Protein 1VPD (pdb70)

InterPro domains:
  IPR002204 3-hydroxyisobutyrate dehydrogenase-related, conserved site [PS00895] (7-20)
  IPR006115 6-phosphogluconate dehydrogenase, NADP-binding [PF03446] (4-163)
  IPR006398 2-hydroxy-3-oxopropionate reductase [MF_02032] (3-296)
  IPR006398 2-hydroxy-3-oxopropionate reductase [TIGR01505] (4-294)
  IPR008927 6-phosphogluconate dehydrogenase-like, C-terminal domain superfamily [SSF48179] (164-293)
  IPR013328 6-phosphogluconate dehydrogenase, domain 2 [G3DSA:1.10.1040.10] (166-296)
  IPR015815 3-hydroxyisobutyrate dehydrogenase-related [PIRSF000103] (1-292)
  IPR029154 3-hydroxyisobutyrate dehydrogenase-like, NAD-binding domain [PF14833] (166-284)
  IPR036291 NAD(P)-binding domain superfamily [SSF51735] (2-164)

Nearest PDB structures (foldseek):
  3ws7-assembly1_A  TM=9.522E-01  e=2.184E-25  Pyrobaculum calidifontis JCM 11548
  4dll-assembly1_A  TM=9.422E-01  e=3.306E-24  Polaromonas sp. JS666
  4dll-assembly1_B  TM=9.263E-01  e=1.361E-24  Polaromonas sp. JS666
  5y8k-assembly1_B  TM=8.707E-01  e=2.056E-21  Mycobacterium tuberculosis H37Rv
  6toe-assembly2_F  TM=5.685E-01  e=1.043E-11  Myxococcus stipitatus

Sequence (279 aa):
KVGFIGLGIGKPSKNLLKAGYSLVVSDRNPEAIADVIAAGAETASTAKAIAEQCDVIITLPNSPHVKEVALGENGIIEGAKPGTVLIDSSIAPLASREISDALKAKGVELDAPVSGGEPKAIDGTLSVVGGDKAIFDKYYDLKAAGSVVHTGDIGAGNVTKLANQVIVALNIAASEALTLATKAGVNPDLVYQAIRGGLAGSTVLDAKAPVDRNFKPGFRIDLHIKDLANALDTSHGVGAQLPLTAAVEQALRADGHGNDDHSALACYYEKLAKVEVTR

B-factor: mean 21.64, std 11.16, range [7.65, 62.88]

CATH classification: 3.40.50.720 (+1 more: 1.10.1040.10)

Organism: Salmonella typhimurium (strain LT2 / SGSC1412 / ATCC 700720) (NCBI:txid99287)

Radius of gyration: 19.99 Å; Cα contacts (8 Å, |Δi|>4): 520; chains: 1; bounding box: 36×40×61 Å

Structure (mmCIF, N/CA/C/O backbone):
data_1VPD
#
_entry.id   1VPD
#
_cell.length_a   55.275
_cell.length_b   105.428
_cell.length_c   155.045
_cell.angle_alpha   90.00
_cell.angle_beta   90.00
_cell.angle_gamma   90.00
#
_symmetry.space_group_name_H-M   'I 2 2 2'
#
loop_
_entity.id
_entity.type
_entity.pdbx_description
1 polymer 'TARTRONATE SEMIALDEHYDE REDUCTASE'
2 non-polymer 'CHLORIDE ION'
3 non-polymer 'L(+)-TARTARIC ACID'
4 water water
#
loop_
_atom_site.group_PDB
_atom_site.id
_atom_site.type_symbol
_atom_site.label_atom_id
_atom_site.label_alt_id
_atom_site.label_comp_id
_atom_site.label_asym_id
_atom_site.label_entity_id
_atom_site.label_seq_id
_atom_site.pdbx_PDB_ins_code
_atom_site.Cartn_x
_atom_site.Cartn_y
_atom_site.Cartn_z
_atom_site.occupancy
_atom_site.B_iso_or_equiv
_atom_site.auth_seq_id
_atom_site.auth_comp_id
_atom_site.auth_asym_id
_atom_site.auth_atom_id
_atom_site.pdbx_PDB_model_num
ATOM 17 N N . LYS A 1 7 ? 3.273 17.128 42.035 1.00 40.84 4 LYS A N 1
ATOM 18 C CA . LYS A 1 7 ? 4.561 17.741 42.390 1.00 36.38 4 LYS A CA 1
ATOM 19 C C . LYS A 1 7 ? 4.111 19.036 43.091 1.00 31.45 4 LYS A C 1
ATOM 20 O O . LYS A 1 7 ? 3.199 19.719 42.631 1.00 29.38 4 LYS A O 1
ATOM 26 N N . VAL A 1 8 ? 4.729 19.320 44.231 1.00 26.49 5 VAL A N 1
ATOM 27 C CA . VAL A 1 8 ? 4.380 20.468 45.067 1.00 22.84 5 VAL A CA 1
ATOM 28 C C . VAL A 1 8 ? 5.521 21.481 44.991 1.00 20.83 5 VAL A C 1
ATOM 29 O O . VAL A 1 8 ? 6.670 21.142 45.254 1.00 20.08 5 VAL A O 1
ATOM 33 N N . GLY A 1 9 ? 5.203 22.725 44.632 1.00 18.93 6 GLY A N 1
ATOM 34 C CA . GLY A 1 9 ? 6.182 23.788 44.584 1.00 17.65 6 GLY A CA 1
ATOM 35 C C . GLY A 1 9 ? 6.367 24.305 45.996 1.00 17.02 6 GLY A C 1
ATOM 36 O O . GLY A 1 9 ? 5.408 24.306 46.755 1.00 16.30 6 GLY A O 1
ATOM 37 N N . PHE A 1 10 ? 7.580 24.725 46.341 1.00 16.53 7 PHE A N 1
ATOM 38 C CA . PHE A 1 10 ? 7.818 25.329 47.660 1.00 16.48 7 PHE A CA 1
ATOM 39 C C . PHE A 1 10 ? 8.851 26.423 47.507 1.00 16.39 7 PHE A C 1
ATOM 40 O O . PHE A 1 10 ? 10.015 26.144 47.196 1.00 16.66 7 PHE A O 1
ATOM 48 N N . ILE A 1 11 ? 8.441 27.681 47.704 1.00 15.90 8 ILE A N 1
ATOM 49 C CA . ILE A 1 11 ? 9.313 28.816 47.484 1.00 15.83 8 ILE A CA 1
ATOM 50 C C . ILE A 1 11 ? 9.427 29.568 48.808 1.00 15.64 8 ILE A C 1
ATOM 51 O O . ILE A 1 11 ? 8.428 30.089 49.306 1.00 15.90 8 ILE A O 1
ATOM 56 N N . GLY A 1 12 ? 10.646 29.626 49.337 1.00 15.24 9 GLY A N 1
ATOM 57 C CA . GLY A 1 12 ? 10.948 30.261 50.608 1.00 15.43 9 GLY A CA 1
ATOM 58 C C . GLY A 1 12 ? 11.377 29.211 51.603 1.00 15.48 9 GLY A C 1
ATOM 59 O O . GLY A 1 12 ? 10.547 28.541 52.199 1.00 15.28 9 GLY A O 1
ATOM 60 N N . LEU A 1 13 ? 12.691 29.056 51.754 1.00 16.03 10 LEU A N 1
ATOM 61 C CA . LEU A 1 13 ? 13.305 28.000 52.545 1.00 16.67 10 LEU A CA 1
ATOM 62 C C . LEU A 1 13 ? 14.082 28.618 53.708 1.00 17.01 10 LEU A C 1
ATOM 63 O O . LEU A 1 13 ? 15.249 28.282 53.981 1.00 17.33 10 LEU A O 1
ATOM 68 N N . GLY A 1 14 ? 13.425 29.543 54.402 1.00 16.48 11 GLY A N 1
ATOM 69 C CA . GLY A 1 14 ? 14.042 30.220 55.534 1.00 16.64 11 GLY A CA 1
ATOM 70 C C . GLY A 1 14 ? 13.876 29.443 56.839 1.00 16.28 11 GLY A C 1
ATOM 71 O O . GLY A 1 14 ? 13.691 28.221 56.855 1.00 16.06 11 GLY A O 1
ATOM 72 N N . ILE A 1 15 ? 13.902 30.165 57.959 1.00 16.31 12 ILE A N 1
ATOM 73 C CA . ILE A 1 15 ? 13.858 29.534 59.279 1.00 15.94 12 ILE A CA 1
ATOM 74 C C . ILE A 1 15 ? 12.632 28.654 59.457 1.00 15.62 12 ILE A C 1
ATOM 75 O O . ILE A 1 15 ? 12.722 27.576 60.040 1.00 15.25 12 ILE A O 1
ATOM 92 N N . GLY A 1 17 ? 10.373 27.990 56.591 1.00 15.49 14 GLY A N 1
ATOM 93 C CA . GLY A 1 17 ? 10.138 27.280 55.337 1.00 15.74 14 GLY A CA 1
ATOM 94 C C . GLY A 1 17 ? 10.979 26.021 55.159 1.00 16.12 14 GLY A C 1
ATOM 95 O O . GLY A 1 17 ? 10.496 24.999 54.682 1.00 15.81 14 GLY A O 1
ATOM 96 N N . LYS A 1 18 ? 12.246 26.113 55.510 1.00 16.52 15 LYS A N 1
ATOM 97 C CA . LYS A 1 18 ? 13.140 24.961 55.323 1.00 17.00 15 LYS A CA 1
ATOM 98 C C . LYS A 1 18 ? 12.655 23.713 56.072 1.00 16.86 15 LYS A C 1
ATOM 99 O O . LYS A 1 18 ? 12.432 22.676 55.441 1.00 16.98 15 LYS A O 1
ATOM 105 N N . PRO A 1 19 ? 12.466 23.768 57.399 1.00 16.44 16 PRO A N 1
ATOM 106 C CA . PRO A 1 19 ? 11.950 22.583 58.102 1.00 16.41 16 PRO A CA 1
ATOM 107 C C . PRO A 1 19 ? 10.566 22.129 57.662 1.00 16.12 16 PRO A C 1
ATOM 108 O O . PRO A 1 19 ? 10.287 20.920 57.698 1.00 17.35 16 PRO A O 1
ATOM 120 N N . SER A 1 21 ? 9.361 22.320 54.551 1.00 17.21 18 SER A N 1
ATOM 121 C CA . SER A 1 21 ? 9.588 21.591 53.300 1.00 17.74 18 SER A CA 1
ATOM 122 C C . SER A 1 21 ? 10.136 20.191 53.585 1.00 18.66 18 SER A C 1
ATOM 123 O O . SER A 1 21 ? 9.735 19.223 52.918 1.00 18.58 18 SER A O 1
ATOM 126 N N . LYS A 1 22 ? 11.021 20.074 54.576 1.00 19.37 19 LYS A N 1
ATOM 127 C CA . LYS A 1 22 ? 11.592 18.777 54.933 1.00 20.15 19 LYS A CA 1
ATOM 128 C C . LYS A 1 22 ? 10.534 17.840 55.514 1.00 20.10 19 LYS A C 1
ATOM 129 O O . LYS A 1 22 ? 10.544 16.641 55.237 1.00 20.42 19 LYS A O 1
ATOM 135 N N . ASN A 1 23 ? 9.563 18.373 56.259 1.00 19.36 20 ASN A N 1
ATOM 136 C CA . ASN A 1 23 ? 8.461 17.552 56.707 1.00 19.76 20 ASN A CA 1
ATOM 137 C C . ASN A 1 23 ? 7.577 17.040 55.573 1.00 19.89 20 ASN A C 1
ATOM 138 O O . ASN A 1 23 ? 7.053 15.923 55.658 1.00 20.37 20 ASN A O 1
ATOM 143 N N . LEU A 1 24 ? 7.414 17.828 54.513 1.00 19.68 21 LEU A N 1
ATOM 144 C CA . LEU A 1 24 ? 6.651 17.380 53.351 1.00 19.89 21 LEU A CA 1
ATOM 145 C C . LEU A 1 24 ? 7.399 16.242 52.662 1.00 20.95 21 LEU A C 1
ATOM 146 O O . LEU A 1 24 ? 6.778 15.264 52.246 1.00 21.87 21 LEU A O 1
ATOM 151 N N . LEU A 1 25 ? 8.713 16.361 52.563 1.00 21.63 22 LEU A N 1
ATOM 152 C CA . LEU A 1 25 ? 9.523 15.307 51.927 1.00 22.82 22 LEU A CA 1
ATOM 153 C C . LEU A 1 25 ? 9.421 14.003 52.708 1.00 24.39 22 LEU A C 1
ATOM 154 O O . LEU A 1 25 ? 9.285 12.939 52.114 1.00 24.50 22 LEU A O 1
ATOM 159 N N . LYS A 1 26 ? 9.485 14.095 54.036 1.00 25.96 23 LYS A N 1
ATOM 160 C CA . LYS A 1 26 ? 9.330 12.943 54.916 1.00 27.46 23 LYS A CA 1
ATOM 161 C C . LYS A 1 26 ? 7.959 12.309 54.830 1.00 27.20 23 LYS A C 1
ATOM 162 O O . LYS A 1 26 ? 7.825 11.105 55.019 1.00 27.76 23 LYS A O 1
ATOM 168 N N . ALA A 1 27 ? 6.938 13.111 54.556 1.00 26.25 24 ALA A N 1
ATOM 169 C CA . ALA A 1 27 ? 5.585 12.604 54.381 1.00 26.61 24 ALA A CA 1
ATOM 170 C C . ALA A 1 27 ? 5.353 11.992 52.990 1.00 26.68 24 ALA A C 1
ATOM 171 O O . ALA A 1 27 ? 4.246 11.550 52.699 1.00 27.70 24 ALA A O 1
ATOM 173 N N . GLY A 1 28 ? 6.357 12.041 52.122 1.00 26.37 25 GLY A N 1
ATOM 174 C CA . GLY A 1 28 ? 6.296 11.393 50.811 1.00 26.43 25 GLY A CA 1
ATOM 175 C C . GLY A 1 28 ? 5.926 12.276 49.629 1.00 26.19 25 GLY A C 1
ATOM 176 O O . GLY A 1 28 ? 5.705 11.769 48.523 1.00 25.77 25 GLY A O 1
ATOM 177 N N . TYR A 1 29 ? 5.838 13.591 49.836 1.00 25.35 26 TYR A N 1
ATOM 178 C CA . TYR A 1 29 ? 5.548 14.509 48.735 1.00 24.59 26 TYR A CA 1
ATOM 179 C C . TYR A 1 29 ? 6.789 14.763 47.899 1.00 24.47 26 TYR A C 1
ATOM 180 O O . TYR A 1 29 ? 7.905 14.790 48.416 1.00 24.63 26 TYR A O 1
ATOM 189 N N . SER A 1 30 ? 6.594 14.938 46.595 1.00 24.68 27 SER A N 1
ATOM 190 C CA . SER A 1 30 ? 7.675 15.333 45.702 1.00 24.90 27 SER A CA 1
ATOM 191 C C . SER A 1 30 ? 7.656 16.848 45.559 1.00 23.87 27 SER A C 1
ATOM 192 O O . SER A 1 30 ? 6.626 17.417 45.199 1.00 24.46 27 SER A O 1
ATOM 195 N N . LEU A 1 31 ? 8.778 17.490 45.850 1.00 23.17 28 LEU A N 1
ATOM 196 C CA . LEU A 1 31 ? 8.861 18.947 45.856 1.00 22.45 28 LEU A CA 1
ATOM 197 C C . LEU A 1 31 ? 9.755 19.478 44.765 1.00 21.74 28 LEU A C 1
ATOM 198 O O . LEU A 1 31 ? 10.745 18.846 44.389 1.00 21.92 28 LEU A O 1
ATOM 203 N N . VAL A 1 32 ? 9.392 20.645 44.255 1.00 20.39 29 VAL A N 1
ATOM 204 C CA . VAL A 1 32 ? 10.276 21.472 43.464 1.00 19.43 29 VAL A CA 1
ATOM 205 C C . VAL A 1 32 ? 10.399 22.809 44.210 1.00 18.94 29 VAL A C 1
ATOM 206 O O . VAL A 1 32 ? 9.414 23.539 44.348 1.00 17.55 29 VAL A O 1
ATOM 210 N N . VAL A 1 33 ? 11.610 23.118 44.655 1.00 18.62 30 VAL A N 1
ATOM 211 C CA . VAL A 1 33 ? 11.850 24.205 45.601 1.00 18.86 30 VAL A CA 1
ATOM 212 C C . VAL A 1 33 ? 12.711 25.325 45.059 1.00 19.46 30 VAL A C 1
ATOM 213 O O . VAL A 1 33 ? 13.495 25.156 44.116 1.00 20.09 30 VAL A O 1
ATOM 217 N N . SER A 1 34 ? 12.532 26.512 45.642 1.00 19.79 31 SER A N 1
ATOM 218 C CA . SER A 1 34 ? 13.404 27.637 45.379 1.00 19.78 31 SER A CA 1
ATOM 219 C C . SER A 1 34 ? 13.505 28.533 46.612 1.00 20.09 31 SER A C 1
ATOM 220 O O . SER A 1 34 ? 12.642 28.503 47.487 1.00 19.59 31 SER A O 1
ATOM 223 N N . ASP A 1 35 ? 14.604 29.269 46.663 1.00 20.59 32 ASP A N 1
ATOM 224 C CA . ASP A 1 35 ? 14.874 30.276 47.667 1.00 21.52 32 ASP A CA 1
ATOM 225 C C . ASP A 1 35 ? 15.929 31.221 47.098 1.00 22.98 32 ASP A C 1
ATOM 226 O O . ASP A 1 35 ? 16.661 30.849 46.181 1.00 23.23 32 ASP A O 1
ATOM 231 N N . ARG A 1 36 ? 16.019 32.427 47.647 1.00 24.25 33 ARG A N 1
ATOM 232 C CA . ARG A 1 36 ? 17.056 33.375 47.247 1.00 26.17 33 ARG A CA 1
ATOM 233 C C . ARG A 1 36 ? 18.467 32.906 47.624 1.00 25.61 33 ARG A C 1
ATOM 234 O O . ARG A 1 36 ? 19.433 33.368 47.033 1.00 26.14 33 ARG A O 1
ATOM 249 N N . ASN A 1 37 ? 18.573 32.010 48.595 1.00 24.55 34 ASN A N 1
ATOM 250 C CA . ASN A 1 37 ? 19.863 31.477 49.052 1.00 24.48 34 ASN A CA 1
ATOM 251 C C . ASN A 1 37 ? 20.118 30.094 48.421 1.00 23.56 34 ASN A C 1
ATOM 252 O O . ASN A 1 37 ? 19.457 29.118 48.783 1.00 21.96 34 ASN A O 1
ATOM 257 N N . PRO A 1 38 ? 21.066 29.982 47.486 1.00 23.84 35 PRO A N 1
ATOM 258 C CA . PRO A 1 38 ? 21.357 28.671 46.878 1.00 23.97 35 PRO A CA 1
ATOM 259 C C . PRO A 1 38 ? 21.732 27.592 47.890 1.00 23.29 35 PRO A C 1
ATOM 260 O O . PRO A 1 38 ? 21.435 26.436 47.665 1.00 23.08 35 PRO A O 1
ATOM 264 N N . GLU A 1 39 ? 22.346 27.963 49.008 1.00 23.79 36 GLU A N 1
ATOM 265 C CA . GLU A 1 39 ? 22.684 26.988 50.042 1.00 24.05 36 GLU A CA 1
ATOM 266 C C . GLU A 1 39 ? 21.455 26.403 50.709 1.00 22.45 36 GLU A C 1
ATOM 267 O O . GLU A 1 39 ? 21.457 25.230 51.070 1.00 21.63 36 GLU A O 1
ATOM 273 N N . ALA A 1 40 ? 20.415 27.218 50.893 1.00 21.76 37 ALA A N 1
ATOM 274 C CA . ALA A 1 40 ? 19.130 26.705 51.394 1.00 20.81 37 ALA A CA 1
ATOM 275 C C . ALA A 1 40 ? 18.511 25.710 50.395 1.00 20.03 37 ALA A C 1
ATOM 276 O O . ALA A 1 40 ? 18.071 24.631 50.779 1.00 18.90 37 ALA A O 1
ATOM 278 N N . ILE A 1 41 ? 18.506 26.055 49.103 1.00 19.94 38 ILE A N 1
ATOM 279 C CA . ILE A 1 41 ? 18.083 25.081 48.088 1.00 20.21 38 ILE A CA 1
ATOM 280 C C . ILE A 1 41 ? 18.910 23.791 48.176 1.00 19.91 38 ILE A C 1
ATOM 281 O O . ILE A 1 41 ? 18.358 22.703 48.197 1.00 19.27 38 ILE A O 1
ATOM 286 N N . ALA A 1 42 ? 20.232 23.916 48.266 1.00 20.69 39 ALA A N 1
ATOM 287 C CA . ALA A 1 42 ? 21.097 22.725 48.283 1.00 21.31 39 ALA A CA 1
ATOM 288 C C . ALA A 1 42 ? 20.773 21.789 49.436 1.00 21.93 39 ALA A C 1
ATOM 289 O O . ALA A 1 42 ? 20.743 20.577 49.280 1.00 21.94 39 ALA A O 1
ATOM 291 N N . ASP A 1 43 ? 20.486 22.365 50.601 1.00 22.91 40 ASP A N 1
ATOM 292 C CA . ASP A 1 43 ? 20.128 21.590 51.781 1.00 23.37 40 ASP A CA 1
ATOM 293 C C . ASP A 1 43 ? 18.845 20.793 51.550 1.00 22.25 40 ASP A C 1
ATOM 294 O O . ASP A 1 43 ? 18.740 19.628 51.906 1.00 22.49 40 ASP A O 1
ATOM 303 N N . VAL A 1 44 ? 17.839 21.430 50.958 1.00 21.14 41 VAL A N 1
ATOM 304 C CA . VAL A 1 44 ? 16.567 20.788 50.761 1.00 20.64 41 VAL A CA 1
ATOM 305 C C . VAL A 1 44 ? 16.627 19.772 49.599 1.00 21.29 41 VAL A C 1
ATOM 306 O O . VAL A 1 44 ? 15.986 18.741 49.666 1.00 20.84 41 VAL A O 1
ATOM 310 N N . ILE A 1 45 ? 17.423 20.045 48.574 1.00 22.94 42 ILE A N 1
ATOM 311 C CA . ILE A 1 45 ? 17.623 19.020 47.530 1.00 24.34 42 ILE A CA 1
ATOM 312 C C . ILE A 1 45 ? 18.339 17.810 48.113 1.00 24.60 42 ILE A C 1
ATOM 313 O O . ILE A 1 45 ? 18.038 16.695 47.751 1.00 25.21 42 ILE A O 1
ATOM 322 N N . ALA A 1 46 ? 19.250 18.028 49.050 1.00 25.72 43 ALA A N 1
ATOM 323 C CA . ALA A 1 46 ? 19.939 16.906 49.699 1.00 26.39 43 ALA A CA 1
ATOM 324 C C . ALA A 1 46 ? 18.951 16.022 50.471 1.00 26.84 43 ALA A C 1
ATOM 325 O O . ALA A 1 46 ? 19.179 14.824 50.613 1.00 28.09 43 ALA A O 1
ATOM 327 N N . ALA A 1 47 ? 17.826 16.588 50.929 1.00 26.41 44 ALA A N 1
ATOM 328 C CA . ALA A 1 47 ? 16.760 15.808 51.572 1.00 26.25 44 ALA A CA 1
ATOM 329 C C . ALA A 1 47 ? 15.775 15.177 50.601 1.00 26.11 44 ALA A C 1
ATOM 330 O O . ALA A 1 47 ? 14.847 14.493 51.023 1.00 27.08 44 ALA A O 1
ATOM 332 N N . GLY A 1 48 ? 15.931 15.431 49.308 1.00 26.08 45 GLY A N 1
ATOM 333 C CA . GLY A 1 48 ? 15.115 14.768 48.303 1.00 25.87 45 GLY A CA 1
ATOM 334 C C . GLY A 1 48 ? 14.373 15.660 47.306 1.00 25.13 45 GLY A C 1
ATOM 335 O O . GLY A 1 48 ? 13.758 15.142 46.365 1.00 24.64 45 GLY A O 1
ATOM 336 N N . ALA A 1 49 ? 14.421 16.979 47.480 1.00 24.01 46 ALA A N 1
ATOM 337 C CA . ALA A 1 49 ? 13.696 17.870 46.573 1.00 23.56 46 ALA A CA 1
ATOM 338 C C . ALA A 1 49 ? 14.384 18.016 45.226 1.00 23.38 46 ALA A C 1
ATOM 339 O O . ALA A 1 49 ? 15.595 17.825 45.104 1.00 23.05 46 ALA A O 1
ATOM 341 N N . GLU A 1 50 ? 13.597 18.384 44.225 1.00 23.46 47 GLU A N 1
ATOM 342 C CA . GLU A 1 50 ? 14.125 19.007 43.023 1.00 24.46 47 GLU A CA 1
ATOM 343 C C . GLU A 1 50 ? 14.054 20.524 43.125 1.00 23.72 47 GLU A C 1
ATOM 344 O O . GLU A 1 50 ? 13.543 21.064 44.114 1.00 23.17 47 GLU A O 1
ATOM 350 N N . THR A 1 51 ? 14.601 21.206 42.123 1.00 22.79 48 THR A N 1
ATOM 351 C CA . THR A 1 51 ? 14.588 22.668 42.062 1.00 21.93 48 THR A CA 1
ATOM 352 C C . THR A 1 51 ? 14.392 23.165 40.626 1.00 22.50 48 THR A C 1
ATOM 353 O O . THR A 1 51 ? 14.462 22.380 39.677 1.00 22.70 48 THR A O 1
ATOM 357 N N . ALA A 1 52 ? 14.066 24.442 40.479 1.00 22.22 49 ALA A N 1
ATOM 358 C CA . ALA A 1 52 ? 14.011 25.104 39.176 1.00 22.59 49 ALA A CA 1
ATOM 359 C C . ALA A 1 52 ? 14.469 26.535 39.340 1.00 23.14 49 ALA A C 1
ATOM 360 O O . ALA A 1 52 ? 14.490 27.040 40.463 1.00 23.69 49 ALA A O 1
ATOM 362 N N . SER A 1 53 ? 14.798 27.198 38.232 1.00 23.39 50 SER A N 1
ATOM 363 C CA . SER A 1 53 ? 15.516 28.473 38.268 1.00 24.53 50 SER A CA 1
ATOM 364 C C . SER A 1 53 ? 14.610 29.684 38.499 1.00 23.65 50 SER A C 1
ATOM 365 O O . SER A 1 53 ? 15.107 30.781 38.779 1.00 24.72 50 SER A O 1
ATOM 368 N N . THR A 1 54 ? 13.297 29.512 38.336 1.00 21.89 51 THR A N 1
ATOM 369 C CA . THR A 1 54 ? 12.353 30.621 38.540 1.00 20.39 51 THR A CA 1
ATOM 370 C C . THR A 1 54 ? 11.067 30.111 39.127 1.00 19.47 51 THR A C 1
ATOM 371 O O . THR A 1 54 ? 10.756 28.925 39.046 1.00 18.58 51 THR A O 1
ATOM 375 N N . ALA A 1 55 ? 10.319 31.029 39.724 1.00 18.22 52 ALA A N 1
ATOM 376 C CA . ALA A 1 55 ? 8.974 30.725 40.202 1.00 18.12 52 ALA A CA 1
ATOM 377 C C . ALA A 1 55 ? 8.064 30.307 39.044 1.00 18.16 52 ALA A C 1
ATOM 378 O O . ALA A 1 55 ? 7.215 29.441 39.205 1.00 17.66 52 ALA A O 1
ATOM 380 N N . LYS A 1 56 ? 8.247 30.930 37.886 1.00 18.26 53 LYS A N 1
ATOM 381 C CA . LYS A 1 56 ? 7.493 30.586 36.691 1.00 18.46 53 LYS A CA 1
ATOM 382 C C . LYS A 1 56 ? 7.693 29.110 36.334 1.00 18.23 53 LYS A C 1
ATOM 383 O O . LYS A 1 56 ? 6.730 28.398 36.065 1.00 18.46 53 LYS A O 1
ATOM 389 N N . ALA A 1 57 ? 8.942 28.652 36.358 1.00 18.22 54 ALA A N 1
ATOM 390 C CA . ALA A 1 57 ? 9.242 27.252 36.044 1.00 18.66 54 ALA A CA 1
ATOM 391 C C . ALA A 1 57 ? 8.700 26.300 37.090 1.00 18.64 54 ALA A C 1
ATOM 392 O O . ALA A 1 57 ? 8.273 25.200 36.772 1.00 19.52 54 ALA A O 1
ATOM 394 N N . ILE A 1 58 ? 8.694 26.713 38.357 1.00 18.49 55 ILE A N 1
ATOM 395 C CA . ILE A 1 58 ? 8.054 25.892 39.376 1.00 18.04 55 ILE A CA 1
ATOM 396 C C . ILE A 1 58 ? 6.560 25.753 39.076 1.00 18.02 55 ILE A C 1
ATOM 397 O O . ILE A 1 58 ? 6.019 24.661 39.136 1.00 18.33 55 ILE A O 1
ATOM 402 N N . ALA A 1 59 ? 5.917 26.855 38.710 1.00 18.12 56 ALA A N 1
ATOM 403 C CA . ALA A 1 59 ? 4.493 26.850 38.431 1.00 18.73 56 ALA A CA 1
ATOM 404 C C . ALA A 1 59 ? 4.161 26.028 37.179 1.00 19.45 56 ALA A C 1
ATOM 405 O O . ALA A 1 59 ? 3.102 25.424 37.104 1.00 19.93 56 ALA A O 1
ATOM 407 N N . GLU A 1 60 ? 5.069 25.996 36.217 1.00 20.37 57 GLU A N 1
ATOM 408 C CA . GLU A 1 60 ? 4.885 25.169 35.011 1.00 21.87 57 GLU A CA 1
ATOM 409 C C . GLU A 1 60 ? 4.850 23.672 35.328 1.00 22.52 57 GLU A C 1
ATOM 410 O O . GLU A 1 60 ? 4.215 22.884 34.614 1.00 23.61 57 GLU A O 1
ATOM 416 N N . GLN A 1 61 ? 5.527 23.277 36.400 1.00 22.73 58 GLN A N 1
ATOM 417 C CA . GLN A 1 61 ? 5.685 21.884 36.786 1.00 23.50 58 GLN A CA 1
ATOM 418 C C . GLN A 1 61 ? 4.788 21.399 37.924 1.00 23.18 58 GLN A C 1
ATOM 419 O O . GLN A 1 61 ? 4.669 20.193 38.131 1.00 23.08 58 GLN A O 1
ATOM 425 N N . CYS A 1 62 ? 4.187 22.316 38.683 1.00 22.34 59 CYS A N 1
ATOM 426 C CA . CYS A 1 62 ? 3.486 21.954 39.921 1.00 22.14 59 CYS A CA 1
ATOM 427 C C . CYS A 1 62 ? 2.054 22.452 39.894 1.00 22.19 59 CYS A C 1
ATOM 428 O O . CYS A 1 62 ? 1.822 23.595 39.528 1.00 23.67 59 CYS A O 1
ATOM 431 N N . ASP A 1 63 ? 1.106 21.616 40.296 1.00 22.31 60 ASP A N 1
ATOM 432 C CA . ASP A 1 63 ? -0.312 22.006 40.316 1.00 22.93 60 ASP A CA 1
ATOM 433 C C . ASP A 1 63 ? -0.655 22.793 41.572 1.00 21.22 60 ASP A C 1
ATOM 434 O O . ASP A 1 63 ? -1.727 23.385 41.654 1.00 20.08 60 ASP A O 1
ATOM 443 N N . VAL A 1 64 ? 0.225 22.706 42.562 1.00 19.98 61 VAL A N 1
ATOM 444 C CA . VAL A 1 64 ? 0.078 23.458 43.818 1.00 19.08 61 VAL A CA 1
ATOM 445 C C . VAL A 1 64 ? 1.453 23.957 44.240 1.00 18.54 61 VAL A C 1
ATOM 446 O O . VAL A 1 64 ? 2.461 23.247 44.104 1.00 18.23 61 VAL A O 1
ATOM 450 N N . ILE A 1 65 ? 1.502 25.188 44.739 1.00 17.52 62 ILE A N 1
ATOM 451 C CA . ILE A 1 65 ? 2.752 25.826 45.122 1.00 17.43 62 ILE A CA 1
ATOM 452 C C . ILE A 1 65 ? 2.525 26.446 46.488 1.00 16.64 62 ILE A C 1
ATOM 453 O O . ILE A 1 65 ? 1.537 27.149 46.680 1.00 16.42 62 ILE A O 1
ATOM 458 N N . ILE A 1 66 ? 3.416 26.155 47.419 1.00 15.60 63 ILE A N 1
ATOM 459 C CA . ILE A 1 66 ? 3.468 26.854 48.715 1.00 15.44 63 ILE A CA 1
ATOM 460 C C . ILE A 1 66 ? 4.512 27.970 48.673 1.00 15.47 63 ILE A C 1
ATOM 461 O O . ILE A 1 66 ? 5.624 27.764 48.197 1.00 15.27 63 ILE A O 1
ATOM 466 N N . THR A 1 67 ? 4.166 29.154 49.196 1.00 14.79 64 THR A N 1
ATOM 467 C CA . THR A 1 67 ? 5.159 30.213 49.424 1.00 14.58 64 THR A CA 1
ATOM 468 C C . THR A 1 67 ? 5.280 30.437 50.922 1.00 14.67 64 THR A C 1
ATOM 469 O O . THR A 1 67 ? 4.289 30.364 51.632 1.00 15.47 64 THR A O 1
ATOM 481 N N . LEU A 1 69 ? 7.289 33.370 52.716 1.00 15.48 66 LEU A N 1
ATOM 482 C CA . LEU A 1 69 ? 8.090 34.559 52.480 1.00 15.46 66 LEU A CA 1
ATOM 483 C C . LEU A 1 69 ? 7.810 35.622 53.565 1.00 16.00 66 LEU A C 1
ATOM 484 O O . LEU A 1 69 ? 6.832 35.499 54.303 1.00 15.52 66 LEU A O 1
ATOM 489 N N . PRO A 1 70 ? 8.687 36.618 53.685 1.00 16.62 67 PRO A N 1
ATOM 490 C CA . PRO A 1 70 ? 8.613 37.540 54.826 1.00 17.17 67 PRO A CA 1
ATOM 491 C C . PRO A 1 70 ? 7.448 38.524 54.867 1.00 16.96 67 PRO A C 1
ATOM 492 O O . PRO A 1 70 ? 7.046 38.892 55.978 1.00 17.49 67 PRO A O 1
ATOM 496 N N . ASN A 1 71 ? 6.961 38.996 53.719 1.00 16.59 68 ASN A N 1
ATOM 497 C CA . ASN A 1 71 ? 6.016 40.110 53.688 1.00 16.94 68 ASN A CA 1
ATOM 498 C C . ASN A 1 71 ? 5.344 40.234 52.324 1.00 16.29 68 ASN A C 1
ATOM 499 O O . ASN A 1 71 ? 5.707 39.512 51.371 1.00 16.15 68 ASN A O 1
ATOM 504 N N . SER A 1 72 ? 4.374 41.129 52.222 1.00 15.88 69 SER A N 1
ATOM 505 C CA . SER A 1 72 ? 3.623 41.260 50.981 1.00 16.08 69 SER A CA 1
ATOM 506 C C . SER A 1 72 ? 4.479 41.608 49.755 1.00 16.74 69 SER A C 1
ATOM 507 O O . SER A 1 72 ? 4.269 41.009 48.708 1.00 16.37 69 SER A O 1
ATOM 512 N N . PRO A 1 73 ? 5.407 42.571 49.822 1.00 17.33 70 PRO A N 1
ATOM 513 C CA . PRO A 1 73 ? 6.233 42.848 48.636 1.00 17.87 70 PRO A CA 1
ATOM 514 C C . PRO A 1 73 ? 6.937 41.610 48.094 1.00 17.51 70 PRO A C 1
ATOM 515 O O . PRO A 1 73 ? 7.016 41.432 46.866 1.00 17.60 70 PRO A O 1
ATOM 519 N N . HIS A 1 74 ? 7.437 40.755 48.979 1.00 17.48 71 HIS A N 1
ATOM 520 C CA . HIS A 1 74 ? 8.115 39.538 48.533 1.00 18.24 71 HIS A CA 1
ATOM 521 C C . HIS A 1 74 ? 7.122 38.576 47.870 1.00 17.44 71 HIS A C 1
ATOM 522 O O . HIS A 1 74 ? 7.427 38.007 46.820 1.00 17.39 71 HIS A O 1
ATOM 529 N N . VAL A 1 75 ? 5.950 38.375 48.474 1.00 16.55 72 VAL A N 1
ATOM 530 C CA . VAL A 1 75 ? 4.957 37.473 47.890 1.00 16.33 72 VAL A CA 1
ATOM 531 C C . VAL A 1 75 ? 4.488 38.017 46.535 1.00 16.98 72 VAL A C 1
ATOM 532 O O . VAL A 1 75 ? 4.339 37.266 45.579 1.00 16.92 72 VAL A O 1
ATOM 536 N N . LYS A 1 76 ? 4.239 39.313 46.460 1.00 17.33 73 LYS A N 1
ATOM 537 C CA . LYS A 1 76 ?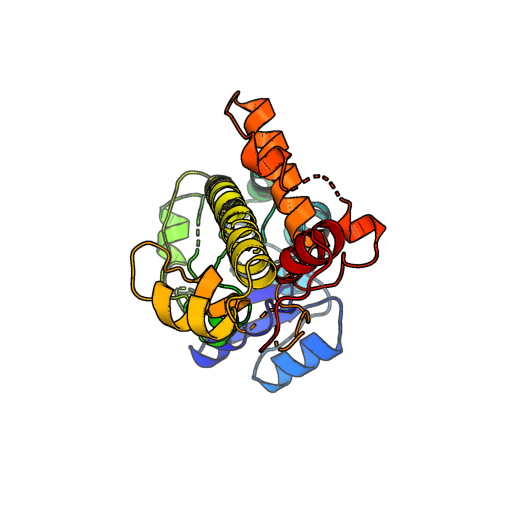 3.804 39.935 45.205 1.00 18.46 73 LYS A CA 1
ATOM 538 C C . LYS A 1 76 ? 4.835 39.739 44.099 1.00 19.21 73 LYS A C 1
ATOM 539 O O . LYS A 1 76 ? 4.474 39.432 42.952 1.00 18.73 73 LYS A O 1
ATOM 545 N N . GLU A 1 77 ? 6.113 39.891 44.420 1.00 19.98 74 GLU A N 1
ATOM 546 C CA . GLU A 1 77 ? 7.175 39.691 43.414 1.00 20.91 74 GLU A CA 1
ATOM 547 C C . GLU A 1 77 ? 7.213 38.227 42.931 1.00 19.82 74 GLU A C 1
ATOM 548 O O . GLU A 1 77 ? 7.269 37.965 41.730 1.00 19.33 74 GLU A O 1
ATOM 559 N N . VAL A 1 78 ? 7.152 37.278 43.856 1.00 17.98 75 VAL A N 1
ATOM 560 C CA . VAL A 1 78 ? 7.195 35.867 43.512 1.00 17.92 75 VAL A CA 1
ATOM 561 C C . VAL A 1 78 ? 5.927 35.414 42.756 1.00 17.28 75 VAL A C 1
ATOM 562 O O . VAL A 1 78 ? 6.004 34.627 41.797 1.00 17.25 75 VAL A O 1
ATOM 566 N N . ALA A 1 79 ? 4.774 35.905 43.184 1.00 16.74 76 ALA A N 1
ATOM 567 C CA . ALA A 1 79 ? 3.505 35.451 42.632 1.00 16.91 76 ALA A CA 1
ATOM 568 C C . ALA A 1 79 ? 3.164 36.146 41.323 1.00 17.40 76 ALA A C 1
ATOM 569 O O . ALA A 1 79 ? 2.626 35.505 40.411 1.00 17.84 76 ALA A O 1
ATOM 571 N N . LEU A 1 80 ? 3.460 37.443 41.231 1.00 17.64 77 LEU A N 1
ATOM 572 C CA . LEU A 1 80 ? 2.948 38.295 40.152 1.00 18.91 77 LEU A CA 1
ATOM 573 C C . LEU A 1 80 ? 4.005 38.935 39.272 1.00 19.95 77 LEU A C 1
ATOM 574 O O . LEU A 1 80 ? 3.687 39.469 38.209 1.00 21.11 77 LEU A O 1
ATOM 579 N N . GLY A 1 81 ? 5.254 38.872 39.694 1.00 21.49 78 GLY A N 1
ATOM 580 C CA . GLY A 1 81 ? 6.316 39.650 39.081 1.00 22.63 78 GLY A CA 1
ATOM 581 C C . GLY A 1 81 ? 6.911 38.939 37.885 1.00 23.90 78 GLY A C 1
ATOM 582 O O . GLY A 1 81 ? 6.418 37.906 37.451 1.00 23.02 78 GLY A O 1
ATOM 583 N N . GLU A 1 82 ? 7.975 39.524 37.351 1.00 25.89 79 GLU A N 1
ATOM 584 C CA . GLU A 1 82 ? 8.685 38.938 36.223 1.00 27.43 79 GLU A CA 1
ATOM 585 C C . GLU A 1 82 ? 9.201 37.565 36.627 1.00 26.09 79 GLU A C 1
ATOM 586 O O . GLU A 1 82 ? 9.784 37.393 37.703 1.00 25.90 79 GLU A O 1
ATOM 597 N N . ASN A 1 83 ? 8.983 36.592 35.754 1.00 24.49 80 ASN A N 1
ATOM 598 C CA . ASN A 1 83 ? 9.297 35.203 36.047 1.00 23.39 80 ASN A CA 1
ATOM 599 C C . ASN A 1 83 ? 8.601 34.676 37.298 1.00 21.42 80 ASN A C 1
ATOM 600 O O . ASN A 1 83 ? 9.097 33.782 37.953 1.00 20.45 80 ASN A O 1
ATOM 605 N N . GLY A 1 84 ? 7.421 35.217 37.584 1.00 20.00 81 GLY A N 1
ATOM 606 C CA . GLY A 1 84 ? 6.668 34.816 38.757 1.00 19.20 81 GLY A CA 1
ATOM 607 C C . GLY A 1 84 ? 5.695 33.693 38.473 1.00 18.73 81 GLY A C 1
ATOM 608 O O . GLY A 1 84 ? 5.537 33.256 37.330 1.00 18.49 81 GLY A O 1
ATOM 609 N N . ILE A 1 85 ? 5.024 33.237 39.522 1.00 17.72 82 ILE A N 1
ATOM 610 C CA . ILE A 1 85 ? 4.080 32.138 39.441 1.00 18.12 82 ILE A CA 1
ATOM 611 C C . ILE A 1 85 ? 3.051 32.368 38.337 1.00 18.94 82 ILE A C 1
ATOM 612 O O . ILE A 1 85 ? 2.743 31.454 37.573 1.00 18.56 82 ILE A O 1
ATOM 617 N N . ILE A 1 86 ? 2.540 33.589 38.250 1.00 19.16 83 ILE A N 1
ATOM 618 C CA . ILE A 1 86 ? 1.455 33.894 37.340 1.00 20.13 83 ILE A CA 1
ATOM 619 C C . ILE A 1 86 ? 1.856 33.683 35.872 1.00 20.55 83 ILE A C 1
ATOM 620 O O . ILE A 1 86 ? 0.991 33.407 35.041 1.00 21.46 83 ILE A O 1
ATOM 625 N N . GLU A 1 87 ? 3.147 33.807 35.569 1.00 20.68 84 GLU A N 1
ATOM 626 C CA . GLU A 1 87 ? 3.638 33.627 34.195 1.00 21.45 84 GLU A CA 1
ATOM 627 C C . GLU A 1 87 ? 3.765 32.155 33.793 1.00 21.34 84 GLU A C 1
ATOM 628 O O . GLU A 1 87 ? 3.867 31.854 32.587 1.00 21.63 84 GLU A O 1
ATOM 634 N N . GLY A 1 88 ? 3.765 31.236 34.766 1.00 20.63 85 GLY A N 1
ATOM 635 C CA . GLY A 1 88 ? 3.877 29.815 34.489 1.00 21.05 85 GLY A CA 1
ATOM 636 C C . GLY A 1 88 ? 2.677 28.949 34.844 1.00 21.32 85 GLY A C 1
ATOM 637 O O . GLY A 1 88 ? 2.601 27.778 34.451 1.00 21.59 85 GLY A O 1
ATOM 638 N N . ALA A 1 89 ? 1.737 29.506 35.593 1.00 21.52 86 ALA A N 1
ATOM 639 C CA . ALA A 1 89 ? 0.643 28.730 36.162 1.00 22.30 86 ALA A CA 1
ATOM 640 C C . ALA A 1 89 ? -0.487 28.576 35.154 1.00 23.83 86 ALA A C 1
ATOM 641 O O . ALA A 1 89 ? -0.996 29.551 34.629 1.00 24.87 86 ALA A O 1
ATOM 643 N N . LYS A 1 90 ? -0.917 27.359 34.921 1.00 24.80 87 LYS A N 1
ATOM 644 C CA . LYS A 1 90 ? -2.097 27.188 34.074 1.00 25.91 87 LYS A CA 1
ATOM 645 C C . LYS A 1 90 ? -3.363 27.285 34.927 1.00 24.37 87 LYS A C 1
ATOM 646 O O . LYS A 1 90 ? -3.295 27.169 36.171 1.00 22.49 87 LYS A O 1
ATOM 657 N N . PRO A 1 91 ? -4.515 27.514 34.293 1.00 23.30 88 PRO A N 1
ATOM 658 C CA . PRO A 1 91 ? -5.771 27.604 35.038 1.00 22.47 88 PRO A CA 1
ATOM 659 C C . PRO A 1 91 ? -5.953 26.378 35.889 1.00 21.47 88 PRO A C 1
ATOM 660 O O . PRO A 1 91 ? -5.659 25.265 35.445 1.00 21.94 88 PRO A O 1
ATOM 664 N N . GLY A 1 92 ? -6.368 26.581 37.138 1.00 20.32 89 GLY A N 1
ATOM 665 C CA . GLY A 1 92 ? -6.580 25.516 38.084 1.00 20.30 89 GLY A CA 1
ATOM 666 C C . GLY A 1 92 ? -5.431 25.298 39.068 1.00 20.21 89 GLY A C 1
ATOM 667 O O . GLY A 1 92 ? -5.591 24.589 40.056 1.00 20.69 89 GLY A O 1
ATOM 668 N N . THR A 1 93 ? -4.275 25.882 38.780 1.00 19.83 90 THR A N 1
ATOM 669 C CA . THR A 1 93 ? -3.132 25.860 39.685 1.00 19.45 90 THR A CA 1
ATOM 670 C C . THR A 1 93 ? -3.567 26.551 40.981 1.00 18.66 90 THR A C 1
ATOM 671 O O . THR A 1 93 ? -4.363 27.477 40.930 1.00 18.04 90 THR A O 1
ATOM 675 N N . VAL A 1 94 ? -3.038 26.090 42.110 1.00 18.29 91 VAL A N 1
ATOM 676 C CA . VAL A 1 94 ? -3.361 26.655 43.421 1.00 17.94 91 VAL A CA 1
ATOM 677 C C . VAL A 1 94 ? -2.098 27.194 44.077 1.00 17.31 91 VAL A C 1
ATOM 678 O O . VAL A 1 94 ? -1.084 26.496 44.125 1.00 16.82 91 VAL A O 1
ATOM 682 N N . LEU A 1 95 ? -2.173 28.424 44.599 1.00 16.49 92 LEU A N 1
ATOM 683 C CA . LEU A 1 95 ? -1.140 28.975 45.476 1.00 16.03 92 LEU A CA 1
ATOM 684 C C . LEU A 1 95 ? -1.635 28.878 46.911 1.00 15.56 92 LEU A C 1
ATOM 685 O O . LEU A 1 95 ? -2.728 29.370 47.216 1.00 16.33 92 LEU A O 1
ATOM 690 N N . ILE A 1 96 ? -0.841 28.245 47.760 1.00 15.05 93 ILE A N 1
ATOM 691 C CA . ILE A 1 96 ? -1.044 28.256 49.203 1.00 14.70 93 ILE A CA 1
ATOM 692 C C . ILE A 1 96 ? 0.034 29.161 49.765 1.00 14.30 93 ILE A C 1
ATOM 693 O O . ILE A 1 96 ? 1.201 28.765 49.930 1.00 14.15 93 ILE A O 1
ATOM 698 N N . ASP A 1 97 ? -0.322 30.408 50.023 1.00 13.79 94 ASP A N 1
ATOM 699 C CA . ASP A 1 97 ? 0.651 31.322 50.618 1.00 13.89 94 ASP A CA 1
ATOM 700 C C . ASP A 1 97 ? 0.590 31.167 52.124 1.00 13.45 94 ASP A C 1
ATOM 701 O O . ASP A 1 97 ? -0.442 31.443 52.741 1.00 14.13 94 ASP A O 1
ATOM 714 N N . SER A 1 99 ? 2.862 32.678 54.103 1.00 12.99 96 SER A N 1
ATOM 715 C CA . SER A 1 99 ? 3.480 33.894 54.633 1.00 12.91 96 SER A CA 1
ATOM 716 C C . SER A 1 99 ? 2.504 34.643 55.527 1.00 12.72 96 SER A C 1
ATOM 717 O O . SER A 1 99 ? 1.283 34.585 55.346 1.00 13.45 96 SER A O 1
ATOM 720 N N . SER A 1 100 ? 3.049 35.394 56.470 1.00 12.52 97 SER A N 1
ATOM 721 C CA . SER A 1 100 ? 2.267 36.341 57.240 1.00 12.35 97 SER A CA 1
ATOM 722 C C . SER A 1 100 ? 2.285 37.683 56.528 1.00 12.24 97 SER A C 1
ATOM 723 O O . SER A 1 100 ? 3.334 38.354 56.489 1.00 12.49 97 SER A O 1
ATOM 726 N N . ILE A 1 101 ? 1.161 38.070 55.928 1.00 12.20 98 ILE A N 1
ATOM 727 C CA . ILE A 1 101 ? 1.084 39.344 55.197 1.00 11.76 98 ILE A CA 1
ATOM 728 C C . ILE A 1 101 ? -0.223 40.055 55.499 1.00 12.48 98 ILE A C 1
ATOM 729 O O . ILE A 1 101 ? -1.148 39.444 56.021 1.00 11.72 98 ILE A O 1
ATOM 734 N N . ALA A 1 102 ? -0.303 41.335 55.151 1.00 12.66 99 ALA A N 1
ATOM 735 C CA . ALA A 1 102 ? -1.521 42.121 55.380 1.00 13.17 99 ALA A CA 1
ATOM 736 C C . ALA A 1 102 ? -2.711 41.444 54.713 1.00 13.25 99 ALA A C 1
ATOM 737 O O . ALA A 1 102 ? -2.609 41.081 53.537 1.00 13.17 99 ALA A O 1
ATOM 739 N N . PRO A 1 103 ? -3.826 41.262 55.415 1.00 13.48 100 PRO A N 1
ATOM 740 C CA . PRO A 1 103 ? -5.022 40.676 54.770 1.00 14.13 100 PRO A CA 1
ATOM 741 C C . PRO A 1 103 ? -5.425 41.321 53.441 1.00 14.80 100 PRO A C 1
ATOM 742 O O . PRO A 1 103 ? -5.796 40.596 52.501 1.00 15.12 100 PRO A O 1
ATOM 746 N N . LEU A 1 104 ? -5.330 42.647 53.346 1.00 15.28 101 LEU A N 1
ATOM 747 C CA . LEU A 1 104 ? -5.620 43.353 52.090 1.00 16.95 101 LEU A CA 1
ATOM 748 C C . LEU A 1 104 ? -4.708 42.870 50.967 1.00 16.26 101 LEU A C 1
ATOM 749 O O . LEU A 1 104 ? -5.139 42.739 49.819 1.00 16.12 101 LEU A O 1
ATOM 754 N N . ALA A 1 105 ? -3.439 42.626 51.283 1.00 15.70 102 ALA A N 1
ATOM 755 C CA . ALA A 1 105 ? -2.502 42.115 50.283 1.00 16.03 102 ALA A CA 1
ATOM 756 C C . ALA A 1 105 ? -2.870 40.703 49.814 1.00 15.81 102 ALA A C 1
ATOM 757 O O . ALA A 1 105 ? -2.793 40.415 48.608 1.00 15.68 102 ALA A O 1
ATOM 759 N N . SER A 1 106 ? -3.257 39.819 50.737 1.00 15.50 103 SER A N 1
ATOM 760 C CA . SER A 1 106 ? -3.741 38.496 50.348 1.00 16.12 103 SER A CA 1
ATOM 761 C C . SER A 1 106 ? -4.883 38.626 49.349 1.00 16.36 103 SER A C 1
ATOM 762 O O . SER A 1 106 ? -4.916 37.930 48.320 1.00 16.65 103 SER A O 1
ATOM 765 N N . ARG A 1 107 ? -5.822 39.512 49.644 1.00 16.76 104 ARG A N 1
ATOM 766 C CA . ARG A 1 107 ? -6.997 39.698 48.770 1.00 18.06 104 ARG A CA 1
ATOM 767 C C . ARG A 1 107 ? -6.615 40.262 47.400 1.00 17.79 104 ARG A C 1
ATOM 768 O O . ARG A 1 107 ? -7.126 39.797 46.365 1.00 17.76 104 ARG A O 1
ATOM 783 N N . GLU A 1 108 ? -5.682 41.208 47.383 1.00 17.39 105 GLU A N 1
ATOM 784 C CA . GLU A 1 108 ? -5.173 41.786 46.139 1.00 18.23 105 GLU A CA 1
ATOM 785 C C . GLU A 1 108 ? -4.473 40.757 45.254 1.00 17.35 105 GLU A C 1
ATOM 786 O O . GLU A 1 108 ? -4.707 40.695 44.035 1.00 17.28 105 GLU A O 1
ATOM 792 N N . ILE A 1 109 ? -3.602 39.965 45.865 1.00 16.13 106 ILE A N 1
ATOM 793 C CA . ILE A 1 109 ? -2.851 38.945 45.148 1.00 15.98 106 ILE A CA 1
ATOM 794 C C . I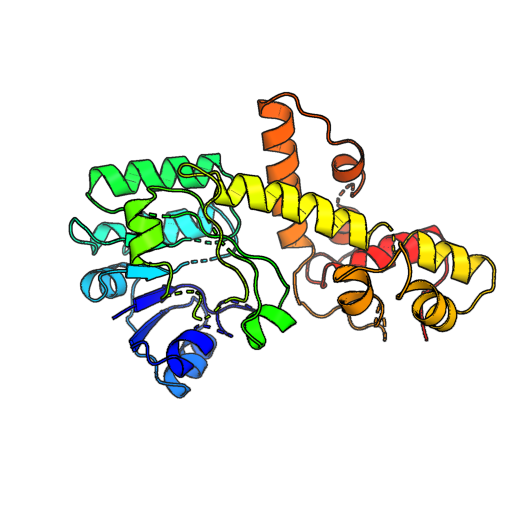LE A 1 109 ? -3.836 37.869 44.657 1.00 15.94 106 ILE A C 1
ATOM 795 O O . ILE A 1 109 ? -3.738 37.395 43.516 1.00 16.49 106 ILE A O 1
ATOM 800 N N . SER A 1 110 ? -4.783 37.490 45.506 1.00 15.46 107 SER A N 1
ATOM 801 C CA . SER A 1 110 ? -5.811 36.518 45.106 1.00 16.23 107 SER A CA 1
ATOM 802 C C . SER A 1 110 ? -6.598 36.994 43.875 1.00 16.88 107 SER A C 1
ATOM 803 O O . SER A 1 110 ? -6.862 36.212 42.941 1.00 16.89 107 SER A O 1
ATOM 806 N N . ASP A 1 111 ? -6.982 38.261 43.865 1.00 17.38 108 ASP A N 1
ATOM 807 C CA . ASP A 1 111 ? -7.760 38.808 42.740 1.00 18.40 108 ASP A CA 1
ATOM 808 C C . ASP A 1 111 ? -6.938 38.806 41.463 1.00 18.43 108 ASP A C 1
ATOM 809 O O . ASP A 1 111 ? -7.459 38.483 40.385 1.00 18.86 108 ASP A O 1
ATOM 814 N N . ALA A 1 112 ? -5.654 39.139 41.578 1.00 17.81 109 ALA A N 1
ATOM 815 C CA . ALA A 1 112 ? -4.771 39.142 40.415 1.00 18.26 109 ALA A CA 1
ATOM 816 C C . ALA A 1 112 ? -4.602 37.724 39.860 1.00 18.26 109 ALA A C 1
ATOM 817 O O . ALA A 1 112 ? -4.629 37.534 38.637 1.00 18.69 109 ALA A O 1
ATOM 819 N N . LEU A 1 113 ? -4.448 36.741 40.741 1.00 17.80 110 LEU A N 1
ATOM 820 C CA . LEU A 1 113 ? -4.292 35.350 40.312 1.00 18.08 110 LEU A CA 1
ATOM 821 C C . LEU A 1 113 ? -5.597 34.803 39.731 1.00 19.73 110 LEU A C 1
ATOM 822 O O . LEU A 1 113 ? -5.569 34.076 38.733 1.00 19.81 110 LEU A O 1
ATOM 827 N N . LYS A 1 114 ? -6.728 35.186 40.319 1.00 21.27 111 LYS A N 1
ATOM 828 C CA . LYS A 1 114 ? -8.046 34.707 39.860 1.00 23.47 111 LYS A CA 1
ATOM 829 C C . LYS A 1 114 ? -8.316 35.111 38.414 1.00 23.37 111 LYS A C 1
ATOM 830 O O . LYS A 1 114 ? -8.960 34.361 37.672 1.00 23.58 111 LYS A O 1
ATOM 841 N N . ALA A 1 115 ? -7.824 36.277 38.015 1.00 23.33 112 ALA A N 1
ATOM 842 C CA . ALA A 1 115 ? -7.985 36.758 36.643 1.00 23.96 112 ALA A CA 1
ATOM 843 C C . ALA A 1 115 ? -7.315 35.817 35.629 1.00 24.04 112 ALA A C 1
ATOM 844 O O . ALA A 1 115 ? -7.719 35.770 34.469 1.00 24.17 112 ALA A O 1
ATOM 846 N N . LYS A 1 116 ? -6.282 35.101 36.067 1.00 23.05 113 LYS A N 1
ATOM 847 C CA . LYS A 1 116 ? -5.629 34.071 35.257 1.00 23.06 113 LYS A CA 1
ATOM 848 C C . LYS A 1 116 ? -6.081 32.627 35.532 1.00 21.64 113 LYS A C 1
ATOM 849 O O . LYS A 1 116 ? -5.530 31.674 34.967 1.00 21.51 113 LYS A O 1
ATOM 855 N N . GLY A 1 117 ? -7.084 32.449 36.386 1.00 20.24 114 GLY A N 1
ATOM 856 C CA . GLY A 1 117 ? -7.591 31.138 36.727 1.00 19.69 114 GLY A CA 1
ATOM 857 C C . GLY A 1 117 ? -6.825 30.399 37.798 1.00 18.93 114 GLY A C 1
ATOM 858 O O . GLY A 1 117 ? -7.004 29.198 37.978 1.00 18.80 114 GLY A O 1
ATOM 859 N N . VAL A 1 118 ? -5.972 31.122 38.526 1.00 18.38 115 VAL A N 1
ATOM 860 C CA . VAL A 1 118 ? -5.185 30.540 39.599 1.00 17.90 115 VAL A CA 1
ATOM 861 C C . VAL A 1 118 ? -5.893 30.786 40.937 1.00 17.75 115 VAL A C 1
ATOM 862 O O . VAL A 1 118 ? -6.270 31.912 41.228 1.00 18.52 115 VAL A O 1
ATOM 866 N N . GLU A 1 119 ? -6.058 29.727 41.720 1.00 17.42 116 GLU A N 1
ATOM 867 C CA . GLU A 1 119 ? -6.743 29.753 43.010 1.00 18.15 116 GLU A CA 1
ATOM 868 C C . GLU A 1 119 ? -5.734 30.071 44.101 1.00 17.10 116 GLU A C 1
ATOM 869 O O . GLU A 1 119 ? -4.537 29.913 43.895 1.00 16.39 116 GLU A O 1
ATOM 883 N N . LEU A 1 121 ? -5.124 30.090 48.643 1.00 14.19 118 LEU A N 1
ATOM 884 C CA . LEU A 1 121 ? -5.423 30.076 50.070 1.00 14.32 118 LEU A CA 1
ATOM 885 C C . LEU A 1 121 ? -4.377 30.933 50.787 1.00 14.27 118 LEU A C 1
ATOM 886 O O . LEU A 1 121 ? -3.193 30.895 50.428 1.00 14.13 118 LEU A O 1
ATOM 891 N N . ASP A 1 122 ? -4.807 31.668 51.813 1.00 13.91 119 ASP A N 1
ATOM 892 C CA . ASP A 1 122 ? -3.880 32.287 52.753 1.00 13.88 119 ASP A CA 1
ATOM 893 C C . ASP A 1 122 ? -3.838 31.436 54.013 1.00 13.28 119 ASP A C 1
ATOM 894 O O . ASP A 1 122 ? -4.820 31.357 54.747 1.00 13.97 119 ASP A O 1
ATOM 899 N N . ALA A 1 123 ? -2.709 30.758 54.217 1.00 13.06 120 ALA A N 1
ATOM 900 C CA . ALA A 1 123 ? -2.548 29.759 55.273 1.00 13.54 120 ALA A CA 1
ATOM 901 C C . ALA A 1 123 ? -1.298 30.006 56.136 1.00 13.47 120 ALA A C 1
ATOM 902 O O . ALA A 1 123 ? -0.400 29.155 56.200 1.00 13.54 120 ALA A O 1
ATOM 904 N N . PRO A 1 124 ? -1.236 31.160 56.803 1.00 13.06 121 PRO A N 1
ATOM 905 C CA . PRO A 1 124 ? -0.138 31.437 57.725 1.00 12.72 121 PRO A CA 1
ATOM 906 C C . PRO A 1 124 ? -0.152 30.490 58.920 1.00 13.07 121 PRO A C 1
ATOM 907 O O . PRO A 1 124 ? -1.122 29.755 59.180 1.00 13.69 121 PRO A O 1
ATOM 911 N N . VAL A 1 125 ? 0.955 30.487 59.639 1.00 12.84 122 VAL A N 1
ATOM 912 C CA . VAL A 1 125 ? 1.202 29.486 60.655 1.00 13.45 122 VAL A CA 1
ATOM 913 C C . VAL A 1 125 ? 1.617 30.094 61.964 1.00 13.66 122 VAL A C 1
ATOM 914 O O . VAL A 1 125 ? 2.069 31.250 62.019 1.00 14.22 122 VAL A O 1
ATOM 918 N N . SER A 1 126 ? 1.527 29.285 63.013 1.00 13.60 123 SER A N 1
ATOM 919 C CA . SER A 1 126 ? 2.115 29.653 64.304 1.00 13.27 123 SER A CA 1
ATOM 920 C C . SER A 1 126 ? 2.694 28.455 65.038 1.00 13.98 123 SER A C 1
ATOM 921 O O . SER A 1 126 ? 2.122 27.355 65.036 1.00 14.19 123 SER A O 1
ATOM 924 N N . GLY A 1 127 ? 3.809 28.704 65.713 1.00 14.04 124 GLY A N 1
ATOM 925 C CA . GLY A 1 127 ? 4.405 27.734 66.611 1.00 14.73 124 GLY A CA 1
ATOM 926 C C . GLY A 1 127 ? 5.881 27.925 66.839 1.00 15.15 124 GLY A C 1
ATOM 927 O O . GLY A 1 127 ? 6.466 27.317 67.749 1.00 16.90 124 GLY A O 1
ATOM 928 N N . GLY A 1 128 ? 6.506 28.764 66.023 1.00 15.51 125 GLY A N 1
ATOM 929 C CA . GLY A 1 128 ? 7.912 29.064 66.165 1.00 15.57 125 GLY A CA 1
ATOM 930 C C . GLY A 1 128 ? 8.773 28.024 65.485 1.00 15.89 125 GLY A C 1
ATOM 931 O O . GLY A 1 128 ? 8.298 26.975 65.089 1.00 15.80 125 GLY A O 1
ATOM 932 N N . GLU A 1 129 ? 10.057 28.320 65.394 1.00 15.78 126 GLU A N 1
ATOM 933 C CA . GLU A 1 129 ? 10.994 27.419 64.739 1.00 15.84 126 GLU A CA 1
ATOM 934 C C . GLU A 1 129 ? 10.938 25.996 65.316 1.00 16.41 126 GLU A C 1
ATOM 935 O O . GLU A 1 129 ? 10.971 25.035 64.548 1.00 16.16 126 GLU A O 1
ATOM 941 N N . PRO A 1 130 ? 10.853 25.815 66.638 1.00 16.83 127 PRO A N 1
ATOM 942 C CA . PRO A 1 130 ? 10.749 24.447 67.175 1.00 17.48 127 PRO A CA 1
ATOM 943 C C . PRO A 1 130 ? 9.587 23.639 66.626 1.00 17.41 127 PRO A C 1
ATOM 944 O O . PRO A 1 130 ? 9.740 22.434 66.366 1.00 17.40 127 PRO A O 1
ATOM 948 N N . LYS A 1 131 ? 8.439 24.275 66.434 1.00 17.10 128 LYS A N 1
ATOM 949 C CA . LYS A 1 131 ? 7.275 23.547 65.950 1.00 16.84 128 LYS A CA 1
ATOM 950 C C . LYS A 1 131 ? 7.227 23.429 64.420 1.00 16.59 128 LYS A C 1
ATOM 951 O O . LYS A 1 131 ? 6.547 22.546 63.885 1.00 17.21 128 LYS A O 1
ATOM 962 N N . ALA A 1 132 ? 7.928 24.315 63.722 1.00 16.54 129 ALA A N 1
ATOM 963 C CA . ALA A 1 132 ? 8.154 24.151 62.284 1.00 15.95 129 ALA A CA 1
ATOM 964 C C . ALA A 1 132 ? 8.987 22.886 62.079 1.00 16.89 129 ALA A C 1
ATOM 965 O O . ALA A 1 132 ? 8.685 22.065 61.214 1.00 17.26 129 ALA A O 1
ATOM 967 N N . ILE A 1 133 ? 10.002 22.723 62.917 1.00 17.57 130 ILE A N 1
ATOM 968 C CA . ILE A 1 133 ? 10.895 21.554 62.843 1.00 18.05 130 ILE A CA 1
ATOM 969 C C . ILE A 1 133 ? 10.146 20.262 63.146 1.00 18.56 130 ILE A C 1
ATOM 970 O O . ILE A 1 133 ? 10.202 19.316 62.354 1.00 18.48 130 ILE A O 1
ATOM 975 N N . ASP A 1 134 ? 9.392 20.216 64.246 1.00 18.60 131 ASP A N 1
ATOM 976 C CA . ASP A 1 134 ? 8.760 18.965 64.661 1.00 19.25 131 ASP A CA 1
ATOM 977 C C . ASP A 1 134 ? 7.372 18.716 64.054 1.00 19.23 131 ASP A C 1
ATOM 978 O O . ASP A 1 134 ? 6.758 17.678 64.290 1.00 19.73 131 ASP A O 1
ATOM 983 N N . GLY A 1 135 ? 6.913 19.645 63.221 1.00 18.55 132 GLY A N 1
ATOM 984 C CA . GLY A 1 135 ? 5.687 19.480 62.486 1.00 18.24 132 GLY A CA 1
ATOM 985 C C . GLY A 1 135 ? 4.395 19.618 63.267 1.00 18.20 132 GLY A C 1
ATOM 986 O O . GLY A 1 135 ? 3.396 19.015 62.888 1.00 18.05 132 GLY A O 1
ATOM 987 N N . THR A 1 136 ? 4.401 20.423 64.335 1.00 18.08 133 THR A N 1
ATOM 988 C CA . THR A 1 136 ? 3.229 20.609 65.179 1.00 17.70 133 THR A CA 1
ATOM 989 C C . THR A 1 136 ? 2.681 22.039 65.115 1.00 17.21 133 THR A C 1
ATOM 990 O O . THR A 1 136 ? 1.904 22.444 65.989 1.00 17.21 133 THR A O 1
ATOM 994 N N . LEU A 1 137 ? 3.061 22.779 64.071 1.00 16.48 134 LEU A N 1
ATOM 995 C CA . LEU A 1 137 ? 2.491 24.107 63.793 1.00 15.75 134 LEU A CA 1
ATOM 996 C C . LEU A 1 137 ? 0.974 24.097 63.752 1.00 15.64 134 LEU A C 1
ATOM 997 O O . LEU A 1 137 ? 0.372 23.120 63.315 1.00 16.07 134 LEU A O 1
ATOM 1002 N N . SER A 1 138 ? 0.355 25.200 64.172 1.00 14.83 135 SER A N 1
ATOM 1003 C CA . SER A 1 138 ? -1.030 25.480 63.849 1.00 14.90 135 SER A CA 1
ATOM 1004 C C . SER A 1 138 ? -1.061 26.298 62.552 1.00 14.87 135 SER A C 1
ATOM 1005 O O . SER A 1 138 ? -0.274 27.244 62.375 1.00 15.77 135 SER A O 1
ATOM 1008 N N . VAL A 1 139 ? -1.977 25.941 61.670 1.00 13.95 136 VAL A N 1
ATOM 1009 C CA . VAL A 1 139 ? -2.187 26.598 60.396 1.00 13.68 136 VAL A CA 1
ATOM 1010 C C . VAL A 1 139 ? -3.600 27.154 60.400 1.00 13.73 136 VAL A C 1
ATOM 1011 O O . VAL A 1 139 ? -4.554 26.482 60.808 1.00 14.37 136 VAL A O 1
ATOM 1023 N N . VAL A 1 141 ? -6.380 29.287 57.961 1.00 14.21 138 VAL A N 1
ATOM 1024 C CA . VAL A 1 141 ? -6.539 29.378 56.511 1.00 14.10 138 VAL A CA 1
ATOM 1025 C C . VAL A 1 141 ? -7.771 30.153 56.082 1.00 14.52 138 VAL A C 1
ATOM 1026 O O . VAL A 1 141 ? -8.860 29.942 56.621 1.00 15.05 138 VAL A O 1
ATOM 1030 N N . GLY A 1 142 ? -7.610 31.036 55.102 1.00 14.15 139 GLY A N 1
ATOM 1031 C CA . GLY A 1 142 ? -8.734 31.618 54.410 1.00 14.31 139 GLY A CA 1
ATOM 1032 C C . GLY A 1 142 ? -8.771 31.167 52.959 1.00 14.67 139 GLY A C 1
ATOM 1033 O O . GLY A 1 142 ? -7.742 30.797 52.375 1.00 14.07 139 GLY A O 1
ATOM 1034 N N . GLY A 1 143 ? -9.968 31.215 52.387 1.00 15.23 140 GLY A N 1
ATOM 1035 C CA . GLY A 1 143 ? -10.195 30.892 50.981 1.00 15.91 140 GLY A CA 1
ATOM 1036 C C . GLY A 1 143 ? -11.403 29.989 50.819 1.00 16.94 140 GLY A C 1
ATOM 1037 O O . GLY A 1 143 ? -12.183 29.810 51.728 1.00 17.18 140 GLY A O 1
ATOM 1038 N N . ASP A 1 144 ? -11.550 29.430 49.628 1.00 18.28 141 ASP A N 1
ATOM 1039 C CA . ASP A 1 144 ? -12.666 28.525 49.308 1.00 19.81 141 ASP A CA 1
ATOM 1040 C C . ASP A 1 144 ? -12.578 27.202 50.039 1.00 19.52 141 ASP A C 1
ATOM 1041 O O . ASP A 1 144 ? -11.546 26.545 50.040 1.00 18.57 141 ASP A O 1
ATOM 1049 N N . LYS A 1 145 ? -13.672 26.798 50.662 1.00 20.56 142 LYS A N 1
ATOM 1050 C CA . LYS A 1 145 ? -13.700 25.547 51.411 1.00 22.07 142 LYS A CA 1
ATOM 1051 C C . LYS A 1 145 ? -13.286 24.328 50.575 1.00 21.52 142 LYS A C 1
ATOM 1052 O O . LYS A 1 145 ? -12.633 23.433 51.079 1.00 20.40 142 LYS A O 1
ATOM 1063 N N . ALA A 1 146 ? -13.688 24.292 49.311 1.00 21.63 143 ALA A N 1
ATOM 1064 C CA . ALA A 1 146 ? -13.366 23.150 48.457 1.00 21.59 143 ALA A CA 1
ATOM 1065 C C . ALA A 1 146 ? -11.873 23.024 48.276 1.00 20.97 143 ALA A C 1
ATOM 1066 O O . ALA A 1 146 ? -11.353 21.918 48.266 1.00 21.37 143 ALA A O 1
ATOM 1068 N N . ILE A 1 147 ? -11.192 24.164 48.153 1.00 19.98 144 ILE A N 1
ATOM 1069 C CA . ILE A 1 147 ? -9.749 24.186 47.962 1.00 19.73 144 ILE A CA 1
ATOM 1070 C C . ILE A 1 147 ? -9.052 23.836 49.277 1.00 19.33 144 ILE A C 1
ATOM 1071 O O . ILE A 1 147 ? -8.100 23.055 49.298 1.00 18.90 144 ILE A O 1
ATOM 1076 N N . PHE A 1 148 ? -9.541 24.402 50.381 1.00 18.89 145 PHE A N 1
ATOM 1077 C CA . PHE A 1 148 ? -9.089 23.989 51.708 1.00 19.07 145 PHE A CA 1
ATOM 1078 C C . PHE A 1 148 ? -9.163 22.463 51.880 1.00 18.97 145 PHE A C 1
ATOM 1079 O O . PHE A 1 148 ? -8.201 21.820 52.298 1.00 18.63 145 PHE A O 1
ATOM 1087 N N . ASP A 1 149 ? -10.322 21.886 51.564 1.00 20.02 146 ASP A N 1
ATOM 1088 C CA . ASP A 1 149 ? -10.537 20.455 51.756 1.00 21.24 146 ASP A CA 1
ATOM 1089 C C . ASP A 1 149 ? -9.594 19.639 50.882 1.00 21.23 146 ASP A C 1
ATOM 1090 O O . ASP A 1 149 ? -9.041 18.643 51.325 1.00 21.90 146 ASP A O 1
ATOM 1095 N N . LYS A 1 150 ? -9.371 20.098 49.659 1.00 21.83 147 LYS A N 1
ATOM 1096 C CA . LYS A 1 150 ? -8.518 19.380 48.725 1.00 22.64 147 LYS A CA 1
ATOM 1097 C C . LYS A 1 150 ? -7.071 19.308 49.190 1.00 21.76 147 LYS A C 1
ATOM 1098 O O . LYS A 1 150 ? -6.416 18.298 48.993 1.00 20.79 147 LYS A O 1
ATOM 1104 N N . TYR A 1 151 ? -6.585 20.367 49.846 1.00 20.90 148 TYR A N 1
ATOM 1105 C CA . TYR A 1 151 ? -5.194 20.438 50.267 1.00 20.44 148 TYR A CA 1
ATOM 1106 C C . TYR A 1 151 ? -4.997 20.343 51.774 1.00 19.90 148 TYR A C 1
ATOM 1107 O O . TYR A 1 151 ? -3.892 20.556 52.264 1.00 19.73 148 TYR A O 1
ATOM 1116 N N . TYR A 1 152 ? -6.031 19.916 52.490 1.00 20.09 149 TYR A N 1
ATOM 1117 C CA . TYR A 1 152 ? -5.933 19.710 53.930 1.00 19.99 149 TYR A CA 1
ATOM 1118 C C . TYR A 1 152 ? -4.792 18.764 54.281 1.00 20.07 149 TYR A C 1
ATOM 1119 O O . TYR A 1 152 ? -3.989 19.066 55.137 1.00 19.34 149 TYR A O 1
ATOM 1128 N N . ASP A 1 153 ? -4.715 17.596 53.634 1.00 20.15 150 ASP A N 1
ATOM 1129 C CA . ASP A 1 153 ? -3.682 16.632 53.971 1.00 19.93 150 ASP A CA 1
ATOM 1130 C C . ASP A 1 153 ? -2.290 17.174 53.724 1.00 18.77 150 ASP A C 1
ATOM 1131 O O . ASP A 1 153 ? -1.390 16.916 54.496 1.00 18.86 150 ASP A O 1
ATOM 1136 N N . LEU A 1 154 ? -2.111 17.917 52.639 1.00 17.91 151 LEU A N 1
ATOM 1137 C CA . LEU A 1 154 ? -0.815 18.487 52.313 1.00 17.98 151 LEU A CA 1
ATOM 1138 C C . LEU A 1 154 ? -0.401 19.459 53.428 1.00 17.94 151 LEU A C 1
ATOM 1139 O O . LEU A 1 154 ? 0.724 19.417 53.915 1.00 17.10 151 LEU A O 1
ATOM 1152 N N . LYS A 1 156 ? -1.595 19.589 56.477 1.00 18.70 153 LYS A N 1
ATOM 1153 C CA . LYS A 1 156 ? -1.522 18.848 57.741 1.00 18.62 153 LYS A CA 1
ATOM 1154 C C . LYS A 1 156 ? -0.206 18.095 57.906 1.00 18.63 153 LYS A C 1
ATOM 1155 O O . LYS A 1 156 ? 0.219 17.836 59.022 1.00 18.42 153 LYS A O 1
ATOM 1161 N N . ALA A 1 157 ? 0.458 17.754 56.803 1.00 18.55 154 ALA A N 1
ATOM 1162 C CA . ALA A 1 157 ? 1.765 17.112 56.877 1.00 18.69 154 ALA A CA 1
ATOM 1163 C C . ALA A 1 157 ? 2.851 17.952 57.553 1.00 19.01 154 ALA A C 1
ATOM 1164 O O . ALA A 1 157 ? 3.887 17.413 57.968 1.00 19.02 154 ALA A O 1
ATOM 1174 N N . ALA A 1 159 ? 1.933 20.110 60.176 1.00 16.90 156 ALA A N 1
ATOM 1175 C CA . ALA A 1 159 ? 1.161 20.744 61.242 1.00 16.85 156 ALA A CA 1
ATOM 1176 C C . ALA A 1 159 ? 0.560 19.784 62.261 1.00 17.88 156 ALA A C 1
ATOM 1177 O O . ALA A 1 159 ? 0.293 18.604 61.969 1.00 18.11 156 ALA A O 1
ATOM 1179 N N . GLY A 1 160 ? 0.296 20.325 63.450 1.00 18.42 157 GLY A N 1
ATOM 1180 C CA . GLY A 1 160 ? -0.566 19.684 64.430 1.00 18.65 157 GLY A CA 1
ATOM 1181 C C . GLY A 1 160 ? -2.034 20.013 64.263 1.00 18.38 157 GLY A C 1
ATOM 1182 O O . GLY A 1 160 ? -2.900 19.296 64.775 1.00 19.49 157 GLY A O 1
ATOM 1183 N N . SER A 1 161 ? -2.343 21.107 63.572 1.00 17.44 158 SER A N 1
ATOM 1184 C CA . SER A 1 161 ? -3.708 21.580 63.414 1.00 16.98 158 SER A CA 1
ATOM 1185 C C . SER A 1 161 ? -3.814 22.435 62.148 1.00 16.61 158 SER A C 1
ATOM 1186 O O . SER A 1 161 ? -2.946 23.251 61.895 1.00 15.81 158 SER A O 1
ATOM 1189 N N . VAL A 1 162 ? -4.865 22.223 61.360 1.00 16.50 159 VAL A N 1
ATOM 1190 C CA . VAL A 1 162 ? -5.167 23.035 60.185 1.00 16.30 159 VAL A CA 1
ATOM 1191 C C . VAL A 1 162 ? -6.642 23.400 60.214 1.00 16.47 159 VAL A C 1
ATOM 1192 O O . VAL A 1 162 ? -7.511 22.522 60.149 1.00 17.26 159 VAL A O 1
ATOM 1196 N N . VAL A 1 163 ? -6.934 24.689 60.354 1.00 15.45 160 VAL A N 1
ATOM 1197 C CA . VAL A 1 163 ? -8.303 25.159 60.563 1.00 15.83 160 VAL A CA 1
ATOM 1198 C C . VAL A 1 163 ? -8.695 26.228 59.540 1.00 15.69 160 VAL A C 1
ATOM 1199 O O . VAL A 1 163 ? -7.967 27.198 59.314 1.00 15.92 160 VAL A O 1
ATOM 1203 N N . HIS A 1 164 ? -9.867 26.073 58.942 1.00 15.55 161 HIS A N 1
ATOM 1204 C CA . HIS A 1 164 ? -10.424 27.020 58.001 1.00 16.12 161 HIS A CA 1
ATOM 1205 C C . HIS A 1 164 ? -11.160 28.120 58.770 1.00 16.10 161 HIS A C 1
ATOM 1206 O O . HIS A 1 164 ? -12.082 27.840 59.539 1.00 17.28 161 HIS A O 1
ATOM 1213 N N . THR A 1 165 ? -10.767 29.376 58.552 1.00 15.72 162 THR A N 1
ATOM 1214 C CA . THR A 1 165 ? -11.283 30.481 59.355 1.00 15.46 162 THR A CA 1
ATOM 1215 C C . THR A 1 165 ? -12.187 31.445 58.610 1.00 16.00 162 THR A C 1
ATOM 1216 O O . THR A 1 165 ? -12.797 32.322 59.230 1.00 17.41 162 THR A O 1
ATOM 1220 N N . GLY A 1 166 ? -12.265 31.325 57.285 1.00 16.04 163 GLY A N 1
ATOM 1221 C CA . GLY A 1 166 ? -13.117 32.188 56.500 1.00 16.09 163 GLY A CA 1
ATOM 1222 C C . GLY A 1 166 ? -12.679 32.313 55.053 1.00 16.05 163 GLY A C 1
ATOM 1223 O O . GLY A 1 166 ? -11.918 31.464 54.561 1.00 16.09 163 GLY A O 1
ATOM 1224 N N . ASP A 1 167 ? -13.173 33.360 54.392 1.00 16.40 164 ASP A N 1
ATOM 1225 C CA . ASP A 1 167 ? -12.838 33.662 53.004 1.00 16.87 164 ASP A CA 1
ATOM 1226 C C . ASP A 1 167 ? -11.392 34.164 52.930 1.00 16.55 164 ASP A C 1
ATOM 1227 O O . ASP A 1 167 ? -10.757 34.411 53.963 1.00 16.02 164 ASP A O 1
ATOM 1232 N N . ILE A 1 168 ? -10.899 34.333 51.710 1.00 16.13 165 ILE A N 1
ATOM 1233 C CA . ILE A 1 168 ? -9.525 34.767 51.475 1.00 15.84 165 ILE A CA 1
ATOM 1234 C C . ILE A 1 168 ? -9.215 36.027 52.305 1.00 15.35 165 ILE A C 1
ATOM 1235 O O . ILE A 1 168 ? -9.973 36.983 52.313 1.00 15.45 165 ILE A O 1
ATOM 1240 N N . GLY A 1 169 ? -8.078 35.978 52.993 1.00 14.37 166 GLY A N 1
ATOM 1241 C CA . GLY A 1 169 ? -7.665 37.011 53.932 1.00 13.83 166 GLY A CA 1
ATOM 1242 C C . GLY A 1 169 ? -7.910 36.683 55.385 1.00 13.74 166 GLY A C 1
ATOM 1243 O O . GLY A 1 169 ? -7.250 37.242 56.256 1.00 13.03 166 GLY A O 1
ATOM 1244 N N . ALA A 1 170 ? -8.829 35.757 55.661 1.00 13.42 167 ALA A N 1
ATOM 1245 C CA . ALA A 1 170 ? -9.179 35.400 57.028 1.00 13.38 167 ALA A CA 1
ATOM 1246 C C . ALA A 1 170 ? -8.070 34.659 57.726 1.00 13.06 167 ALA A C 1
ATOM 1247 O O . ALA A 1 170 ? -7.945 34.756 58.949 1.00 13.09 167 ALA A O 1
ATOM 1249 N N . GLY A 1 171 ? -7.243 33.950 56.974 1.00 12.67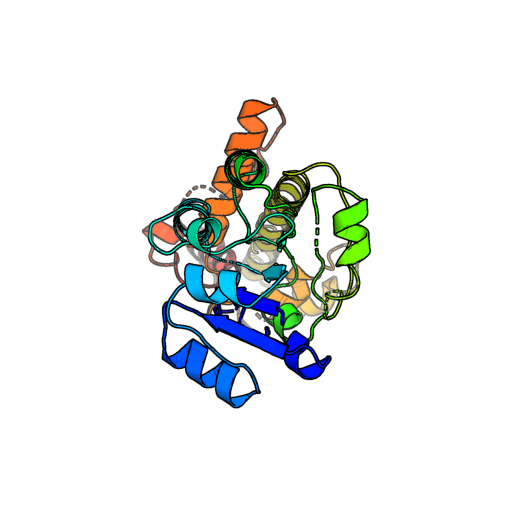 168 GLY A N 1
ATOM 1250 C CA . GLY A 1 171 ? -6.060 33.334 57.547 1.00 12.31 168 GLY A CA 1
ATOM 1251 C C . GLY A 1 171 ? -5.157 34.406 58.156 1.00 12.34 168 GLY A C 1
ATOM 1252 O O . GLY A 1 171 ? -4.724 34.290 59.304 1.00 11.86 168 GLY A O 1
ATOM 1253 N N . ASN A 1 172 ? -4.864 35.430 57.374 1.00 11.90 169 ASN A N 1
ATOM 1254 C CA . ASN A 1 172 ? -4.043 36.518 57.861 1.00 11.63 169 ASN A CA 1
ATOM 1255 C C . ASN A 1 172 ? -4.704 37.367 58.923 1.00 11.40 169 ASN A C 1
ATOM 1256 O O . ASN A 1 172 ? -4.016 37.814 59.820 1.00 11.49 169 ASN A O 1
ATOM 1261 N N . VAL A 1 173 ? -6.029 37.536 58.898 1.00 11.37 170 VAL A N 1
ATOM 1262 C CA . VAL A 1 173 ? -6.672 38.218 60.025 1.00 11.47 170 VAL A CA 1
ATOM 1263 C C . VAL A 1 173 ? -6.443 37.405 61.297 1.00 11.35 170 VAL A C 1
ATOM 1264 O O . VAL A 1 173 ? -6.130 37.953 62.343 1.00 11.55 170 VAL A O 1
ATOM 1268 N N . THR A 1 174 ? -6.585 36.081 61.203 1.00 11.73 171 THR A N 1
ATOM 1269 C CA . THR A 1 174 ? -6.392 35.194 62.337 1.00 11.45 171 THR A CA 1
ATOM 1270 C C . THR A 1 174 ? -4.943 35.268 62.808 1.00 11.18 171 THR A C 1
ATOM 1271 O O . THR A 1 174 ? -4.677 35.306 64.016 1.00 11.60 171 THR A O 1
ATOM 1275 N N . LYS A 1 175 ? -4.018 35.316 61.857 1.00 10.81 172 LYS A N 1
ATOM 1276 C CA . LYS A 1 175 ? -2.598 35.488 62.182 1.00 10.53 172 LYS A CA 1
ATOM 1277 C C . LYS A 1 175 ? -2.301 36.846 62.854 1.00 10.78 172 LYS A C 1
ATOM 1278 O O . LYS A 1 175 ? -1.428 36.911 63.713 1.00 11.08 172 LYS A O 1
ATOM 1284 N N . LEU A 1 176 ? -3.005 37.912 62.495 1.00 10.96 173 LEU A N 1
ATOM 1285 C CA . LEU A 1 176 ? -2.845 39.194 63.214 1.00 11.36 173 LEU A CA 1
ATOM 1286 C C . LEU A 1 176 ? -3.237 39.039 64.679 1.00 11.16 173 LEU A C 1
ATOM 1287 O O . LEU A 1 176 ? -2.497 39.441 65.576 1.00 10.91 173 LEU A O 1
ATOM 1292 N N . ALA A 1 177 ? -4.390 38.430 64.935 1.00 11.43 174 ALA A N 1
ATOM 1293 C CA . ALA A 1 177 ? -4.790 38.121 66.316 1.00 11.62 174 ALA A CA 1
ATOM 1294 C C . ALA A 1 177 ? -3.732 37.264 67.014 1.00 11.64 174 ALA A C 1
ATOM 1295 O O . ALA A 1 177 ? -3.359 37.502 68.161 1.00 11.61 174 ALA A O 1
ATOM 1297 N N . ASN A 1 178 ? -3.220 36.262 66.304 1.00 11.36 175 ASN A N 1
ATOM 1298 C CA . ASN A 1 178 ? -2.157 35.409 66.819 1.00 11.21 175 ASN A CA 1
ATOM 1299 C C . ASN A 1 178 ? -0.932 36.204 67.240 1.00 10.87 175 ASN A C 1
ATOM 1300 O O . ASN A 1 178 ? -0.385 35.993 68.319 1.00 11.26 175 ASN A O 1
ATOM 1305 N N . GLN A 1 179 ? -0.523 37.138 66.391 1.00 11.21 176 GLN A N 1
ATOM 1306 C CA . GLN A 1 179 ? 0.709 37.881 66.606 1.00 10.77 176 GLN A CA 1
ATOM 1307 C C . GLN A 1 179 ? 0.560 38.936 67.680 1.00 11.07 176 GLN A C 1
ATOM 1308 O O . GLN A 1 179 ? 1.529 39.275 68.334 1.00 11.66 176 GLN A O 1
ATOM 1314 N N . VAL A 1 180 ? -0.655 39.449 67.862 1.00 10.41 177 VAL A N 1
ATOM 1315 C CA . VAL A 1 180 ? -0.973 40.281 69.014 1.00 10.69 177 VAL A CA 1
ATOM 1316 C C . VAL A 1 180 ? -0.734 39.467 70.279 1.00 10.23 177 VAL A C 1
ATOM 1317 O O . VAL A 1 180 ? -0.035 39.930 71.199 1.00 10.18 177 VAL A O 1
ATOM 1321 N N . ILE A 1 181 ? -1.293 38.270 70.339 1.00 10.38 178 ILE A N 1
ATOM 1322 C CA . ILE A 1 181 ? -1.130 37.446 71.537 1.00 10.36 178 ILE A CA 1
ATOM 1323 C C . ILE A 1 181 ? 0.342 37.091 71.777 1.00 10.34 178 ILE A C 1
ATOM 1324 O O . ILE A 1 181 ? 0.827 37.173 72.898 1.00 11.05 178 ILE A O 1
ATOM 1329 N N . VAL A 1 182 ? 1.056 36.686 70.741 1.00 10.52 179 VAL A N 1
ATOM 1330 C CA . VAL A 1 182 ? 2.436 36.279 70.941 1.00 10.44 179 VAL A CA 1
ATOM 1331 C C . VAL A 1 182 ? 3.278 37.442 71.471 1.00 11.04 179 VAL A C 1
ATOM 1332 O O . VAL A 1 182 ? 4.046 37.275 72.426 1.00 11.12 179 VAL A O 1
ATOM 1336 N N . ALA A 1 183 ? 3.152 38.618 70.856 1.00 11.25 180 ALA A N 1
ATOM 1337 C CA . ALA A 1 183 ? 3.919 39.776 71.298 1.00 11.39 180 ALA A CA 1
ATOM 1338 C C . ALA A 1 183 ? 3.606 40.103 72.744 1.00 11.00 180 ALA A C 1
ATOM 1339 O O . ALA A 1 183 ? 4.517 40.326 73.526 1.00 10.79 180 ALA A O 1
ATOM 1341 N N . LEU A 1 184 ? 2.317 40.142 73.090 1.00 10.47 181 LEU A N 1
ATOM 1342 C CA . LEU A 1 1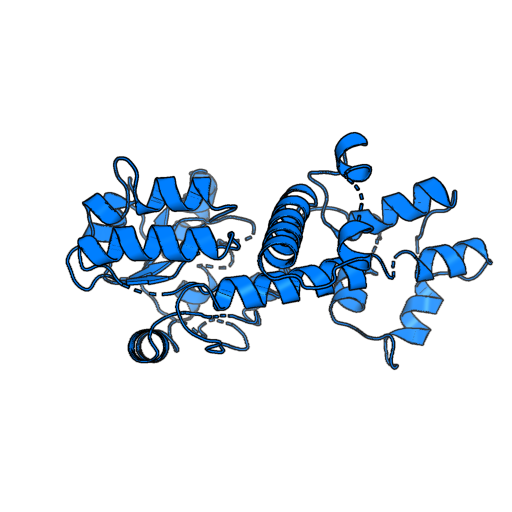84 ? 1.917 40.525 74.442 1.00 10.66 181 LEU A CA 1
ATOM 1343 C C . LEU A 1 184 ? 2.299 39.464 75.475 1.00 10.50 181 LEU A C 1
ATOM 1344 O O . LEU A 1 184 ? 2.692 39.810 76.569 1.00 10.38 181 LEU A O 1
ATOM 1353 N N . ASN A 1 185 ? 2.212 38.182 75.132 1.00 10.50 182 ASN A N 1
ATOM 1354 C CA . ASN A 1 185 ? 2.583 37.114 76.056 1.00 10.39 182 ASN A CA 1
ATOM 1355 C C . ASN A 1 185 ? 4.083 37.187 76.342 1.00 10.85 182 ASN A C 1
ATOM 1356 O O . ASN A 1 185 ? 4.499 36.956 77.473 1.00 11.42 182 ASN A O 1
ATOM 1361 N N . ILE A 1 186 ? 4.891 37.518 75.327 1.00 10.73 183 ILE A N 1
ATOM 1362 C CA . ILE A 1 186 ? 6.320 37.676 75.535 1.00 10.39 183 ILE A CA 1
ATOM 1363 C C . ILE A 1 186 ? 6.604 38.900 76.407 1.00 10.81 183 ILE A C 1
ATOM 1364 O O . ILE A 1 186 ? 7.406 38.835 77.352 1.00 10.83 183 ILE A O 1
ATOM 1369 N N . ALA A 1 187 ? 5.963 40.017 76.081 1.00 10.66 184 ALA A N 1
ATOM 1370 C CA . ALA A 1 187 ? 6.127 41.246 76.862 1.00 10.75 184 ALA A CA 1
ATOM 1371 C C . ALA A 1 187 ? 5.707 41.036 78.315 1.00 11.06 184 ALA A C 1
ATOM 1372 O O . ALA A 1 187 ? 6.392 41.480 79.234 1.00 10.58 184 ALA A O 1
ATOM 1374 N N . ALA A 1 188 ? 4.588 40.347 78.519 1.00 10.78 185 ALA A N 1
ATOM 1375 C CA . ALA A 1 188 ? 4.084 40.095 79.859 1.00 11.16 185 ALA A CA 1
ATOM 1376 C C . ALA A 1 188 ? 5.030 39.239 80.681 1.00 11.03 185 ALA A C 1
ATOM 1377 O O . ALA A 1 188 ? 5.278 39.524 81.856 1.00 11.02 185 ALA A O 1
ATOM 1387 N N . SER A 1 190 ? 8.217 39.075 80.229 1.00 10.45 187 SER A N 1
ATOM 1388 C CA . SER A 1 190 ? 9.389 39.915 80.458 1.00 10.63 187 SER A CA 1
ATOM 1389 C C . SER A 1 190 ? 9.159 40.899 81.610 1.00 10.59 187 SER A C 1
ATOM 1390 O O . SER A 1 190 ? 10.000 41.050 82.506 1.00 10.88 187 SER A O 1
ATOM 1393 N N . GLU A 1 191 ? 7.981 41.528 81.605 1.00 10.05 188 GLU A N 1
ATOM 1394 C CA . GLU A 1 191 ? 7.583 42.475 82.623 1.00 10.19 188 GLU A CA 1
ATOM 1395 C C . GLU A 1 191 ? 7.573 41.778 83.988 1.00 10.19 188 GLU A C 1
ATOM 1396 O O . GLU A 1 191 ? 8.116 42.294 84.961 1.00 10.30 188 GLU A O 1
ATOM 1402 N N . ALA A 1 192 ? 6.959 40.604 84.046 1.00 10.29 189 ALA A N 1
ATOM 1403 C CA . ALA A 1 192 ? 6.816 39.856 85.284 1.00 10.56 189 ALA A CA 1
ATOM 1404 C C . ALA A 1 192 ? 8.147 39.299 85.820 1.00 10.66 189 ALA A C 1
ATOM 1405 O O . ALA A 1 192 ? 8.424 39.390 87.016 1.00 10.46 189 ALA A O 1
ATOM 1407 N N . LEU A 1 193 ? 8.945 38.701 84.948 1.00 11.77 190 LEU A N 1
ATOM 1408 C CA . LEU A 1 193 ? 10.244 38.144 85.370 1.00 12.03 190 LEU A CA 1
ATOM 1409 C C . LEU A 1 193 ? 11.206 39.249 85.796 1.00 12.08 190 LEU A C 1
ATOM 1410 O O . LEU A 1 193 ? 11.933 39.088 86.769 1.00 13.21 190 LEU A O 1
ATOM 1415 N N . THR A 1 194 ? 11.185 40.389 85.110 1.00 12.12 191 THR A N 1
ATOM 1416 C CA . THR A 1 194 ? 12.032 41.514 85.493 1.00 11.96 191 THR A CA 1
ATOM 1417 C C . THR A 1 194 ? 11.593 42.087 86.842 1.00 11.71 191 THR A C 1
ATOM 1418 O O . THR A 1 194 ? 12.432 42.394 87.684 1.00 11.57 191 THR A O 1
ATOM 1425 N N . LEU A 1 195 ? 10.285 42.184 87.081 1.00 11.16 192 LEU A N 1
ATOM 1426 C CA . LEU A 1 195 ? 9.776 42.588 88.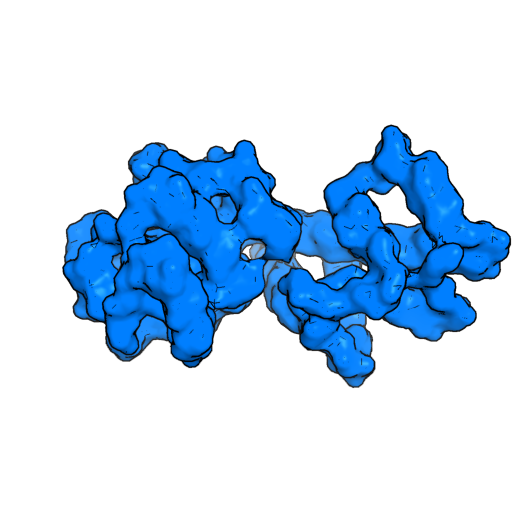392 1.00 11.00 192 LEU A CA 1
ATOM 1427 C C . LEU A 1 195 ? 10.305 41.675 89.507 1.00 11.11 192 LEU A C 1
ATOM 1428 O O . LEU A 1 195 ? 10.848 42.164 90.498 1.00 11.28 192 LEU A O 1
ATOM 1433 N N . ALA A 1 196 ? 10.162 40.366 89.339 1.00 11.85 193 ALA A N 1
ATOM 1434 C CA . ALA A 1 196 ? 10.535 39.421 90.390 1.00 12.30 193 ALA A CA 1
ATOM 1435 C C . ALA A 1 196 ? 12.049 39.470 90.641 1.00 12.96 193 ALA A C 1
ATOM 1436 O O . ALA A 1 196 ? 12.487 39.480 91.779 1.00 12.87 193 ALA A O 1
ATOM 1438 N N . THR A 1 197 ? 12.820 39.560 89.567 1.00 13.20 194 THR A N 1
ATOM 1439 C CA . THR A 1 197 ? 14.284 39.648 89.659 1.00 14.05 194 THR A CA 1
ATOM 1440 C C . THR A 1 197 ? 14.699 40.912 90.393 1.00 13.79 194 THR A C 1
ATOM 1441 O O . THR A 1 197 ? 15.566 40.873 91.275 1.00 14.20 194 THR A O 1
ATOM 1445 N N . LYS A 1 198 ? 14.100 42.048 90.024 1.00 13.39 195 LYS A N 1
ATOM 1446 C CA . LYS A 1 198 ? 14.388 43.311 90.696 1.00 13.66 195 LYS A CA 1
ATOM 1447 C C . LYS A 1 198 ? 14.012 43.303 92.180 1.00 14.01 195 LYS A C 1
ATOM 1448 O O . LYS A 1 198 ? 14.688 43.953 92.999 1.00 14.58 195 LYS A O 1
ATOM 1454 N N . ALA A 1 199 ? 12.955 42.552 92.512 1.00 13.92 196 ALA A N 1
ATOM 1455 C CA . ALA A 1 199 ? 12.502 42.392 93.888 1.00 14.49 196 ALA A CA 1
ATOM 1456 C C . ALA A 1 199 ? 13.265 41.307 94.644 1.00 15.50 196 ALA A C 1
ATOM 1457 O O . ALA A 1 199 ? 12.917 41.000 95.781 1.00 17.04 196 ALA A O 1
ATOM 1459 N N . GLY A 1 200 ? 14.296 40.741 94.034 1.00 15.74 197 GLY A N 1
ATOM 1460 C CA . GLY A 1 200 ? 15.210 39.831 94.728 1.00 16.43 197 GLY A CA 1
ATOM 1461 C C . GLY A 1 200 ? 14.923 38.341 94.672 1.00 16.24 197 GLY A C 1
ATOM 1462 O O . GLY A 1 200 ? 15.517 37.570 95.438 1.00 17.39 197 GLY A O 1
ATOM 1463 N N . VAL A 1 201 ? 14.055 37.908 93.770 1.00 15.26 198 VAL A N 1
ATOM 1464 C CA . VAL A 1 201 ? 13.719 36.512 93.582 1.00 15.01 198 VAL A CA 1
ATOM 1465 C C . VAL A 1 201 ? 14.302 35.997 92.273 1.00 15.79 198 VAL A C 1
ATOM 1466 O O . VAL A 1 201 ? 14.199 36.635 91.232 1.00 16.57 198 VAL A O 1
ATOM 1470 N N . ASN A 1 202 ? 14.937 34.831 92.330 1.00 16.36 199 ASN A N 1
ATOM 1471 C CA . ASN A 1 202 ? 15.569 34.250 91.172 1.00 16.51 199 ASN A CA 1
ATOM 1472 C C . ASN A 1 202 ? 14.536 33.886 90.106 1.00 15.28 199 ASN A C 1
ATOM 1473 O O . ASN A 1 202 ? 13.594 33.158 90.410 1.00 14.06 199 ASN A O 1
ATOM 1478 N N . PRO A 1 203 ? 14.674 34.406 88.881 1.00 15.02 200 PRO A N 1
ATOM 1479 C CA . PRO A 1 203 ? 13.636 34.178 87.865 1.00 15.23 200 PRO A CA 1
ATOM 1480 C C . PRO A 1 203 ? 13.492 32.731 87.397 1.00 15.13 200 PRO A C 1
ATOM 1481 O O . PRO A 1 203 ? 12.426 32.329 86.927 1.00 14.88 200 PRO A O 1
ATOM 1485 N N . ASP A 1 204 ? 14.538 31.924 87.529 1.00 15.53 201 ASP A N 1
ATOM 1486 C CA . ASP A 1 204 ? 14.394 30.515 87.189 1.00 15.81 201 ASP A CA 1
ATOM 1487 C C . ASP A 1 204 ? 13.454 29.816 88.175 1.00 15.33 201 ASP A C 1
ATOM 1488 O O . ASP A 1 204 ? 12.645 28.996 87.780 1.00 15.79 201 ASP A O 1
ATOM 1497 N N . LEU A 1 205 ? 13.546 30.154 89.462 1.00 14.82 202 LEU A N 1
ATOM 1498 C CA . LEU A 1 205 ? 12.611 29.626 90.448 1.00 14.41 202 LEU A CA 1
ATOM 1499 C C . LEU A 1 205 ? 11.180 30.149 90.180 1.00 13.86 202 LEU A C 1
ATOM 1500 O O . LEU A 1 205 ? 10.217 29.398 90.294 1.00 13.23 202 LEU A O 1
ATOM 1505 N N . VAL A 1 206 ? 11.058 31.405 89.753 1.00 13.97 203 VAL A N 1
ATOM 1506 C CA . VAL A 1 206 ? 9.747 31.962 89.379 1.00 13.44 203 VAL A CA 1
ATOM 1507 C C . VAL A 1 206 ? 9.163 31.149 88.216 1.00 13.59 203 VAL A C 1
ATOM 1508 O O . VAL A 1 206 ? 8.030 30.679 88.277 1.00 13.13 203 VAL A O 1
ATOM 1512 N N . TYR A 1 207 ? 9.966 30.958 87.168 1.00 13.82 204 TYR A N 1
ATOM 1513 C CA . TYR A 1 207 ? 9.558 30.172 86.011 1.00 14.19 204 TYR A CA 1
ATOM 1514 C C . TYR A 1 207 ? 9.115 28.779 86.427 1.00 14.54 204 TYR A C 1
ATOM 1515 O O . TYR A 1 207 ? 8.019 28.340 86.083 1.00 14.22 204 TYR A O 1
ATOM 1524 N N . GLN A 1 208 ? 9.940 28.086 87.208 1.00 14.89 205 GLN A N 1
ATOM 1525 C CA . GLN A 1 208 ? 9.565 26.742 87.659 1.00 15.30 205 GLN A CA 1
ATOM 1526 C C . GLN A 1 208 ? 8.268 26.735 88.464 1.00 14.70 205 GLN A C 1
ATOM 1527 O O . GLN A 1 208 ? 7.444 25.820 88.326 1.00 14.20 205 GLN A O 1
ATOM 1538 N N . ALA A 1 209 ? 8.112 27.752 89.307 1.00 13.27 206 ALA A N 1
ATOM 1539 C CA . ALA A 1 209 ? 6.972 27.844 90.203 1.00 13.49 206 ALA A CA 1
ATOM 1540 C C . ALA A 1 209 ? 5.658 28.149 89.500 1.00 13.73 206 ALA A C 1
ATOM 1541 O O . ALA A 1 209 ? 4.622 27.659 89.930 1.00 13.88 206 ALA A O 1
ATOM 1543 N N . ILE A 1 210 ? 5.689 28.936 88.421 1.00 13.14 207 ILE A N 1
ATOM 1544 C CA . ILE A 1 210 ? 4.442 29.402 87.796 1.00 13.80 207 ILE A CA 1
ATOM 1545 C C . ILE A 1 210 ? 4.066 28.680 86.508 1.00 13.73 207 ILE A C 1
ATOM 1546 O O . ILE A 1 210 ? 2.939 28.816 86.033 1.00 13.17 207 ILE A O 1
ATOM 1551 N N . ARG A 1 211 ? 4.998 27.934 85.923 1.00 13.80 208 ARG A N 1
ATOM 1552 C CA . ARG A 1 211 ? 4.760 27.408 84.580 1.00 14.28 208 ARG A CA 1
ATOM 1553 C C . ARG A 1 211 ? 3.590 26.441 84.461 1.00 14.30 208 ARG A C 1
ATOM 1554 O O . ARG A 1 211 ? 3.051 26.265 83.374 1.00 14.16 208 ARG A O 1
ATOM 1562 N N . GLY A 1 212 ? 3.203 25.828 85.585 1.00 14.37 209 GLY A N 1
ATOM 1563 C CA . GLY A 1 212 ? 2.135 24.858 85.635 1.00 14.53 209 GLY A CA 1
ATOM 1564 C C . GLY A 1 212 ? 0.765 25.388 86.011 1.00 14.32 209 GLY A C 1
ATOM 1565 O O . GLY A 1 212 ? -0.220 24.634 85.992 1.00 15.09 209 GLY A O 1
ATOM 1566 N N . GLY A 1 213 ? 0.688 26.678 86.360 1.00 13.96 210 GLY A N 1
ATOM 1567 C CA . GLY A 1 213 ? -0.555 27.285 86.798 1.00 13.44 210 GLY A CA 1
ATOM 1568 C C . GLY A 1 213 ? -1.224 28.116 85.708 1.00 13.50 210 GLY A C 1
ATOM 1569 O O . GLY A 1 213 ? -1.050 27.875 84.505 1.00 13.21 210 GLY A O 1
ATOM 1570 N N . LEU A 1 214 ? -1.999 29.114 86.116 1.00 13.66 211 LEU A N 1
ATOM 1571 C CA . LEU A 1 214 ? -2.758 29.896 85.142 1.00 13.70 211 LEU A CA 1
ATOM 1572 C C . LEU A 1 214 ? -1.852 30.837 84.319 1.00 13.19 211 LEU A C 1
ATOM 1573 O O . LEU A 1 214 ? -2.281 31.345 83.268 1.00 12.87 211 LEU A O 1
ATOM 1578 N N . ALA A 1 215 ? -0.609 31.062 84.766 1.00 12.84 212 ALA A N 1
ATOM 1579 C CA . ALA A 1 215 ? 0.341 31.853 83.995 1.00 13.02 212 ALA A CA 1
ATOM 1580 C C . ALA A 1 215 ? 1.080 31.055 82.915 1.00 13.32 212 ALA A C 1
ATOM 1581 O O . ALA A 1 215 ? 1.883 31.621 82.169 1.00 14.13 212 ALA A O 1
ATOM 1583 N N . GLY A 1 216 ? 0.821 29.756 82.832 1.00 13.71 213 GLY A N 1
ATOM 1584 C CA . GLY A 1 216 ? 1.507 28.912 81.876 1.00 13.90 213 GLY A CA 1
ATOM 1585 C C . GLY A 1 216 ? 1.111 29.220 80.443 1.00 13.80 213 GLY A C 1
ATOM 1586 O O . GLY A 1 216 ? -0.038 29.569 80.136 1.00 14.16 213 GLY A O 1
ATOM 1587 N N . SER A 1 217 ? 2.089 29.127 79.566 1.00 13.81 214 SER A N 1
ATOM 1588 C CA . SER A 1 217 ? 1.860 29.301 78.142 1.00 13.49 214 SER A CA 1
ATOM 1589 C C . SER A 1 217 ? 2.939 28.667 77.304 1.00 13.76 214 SER A C 1
ATOM 1590 O O . SER A 1 217 ? 4.035 28.398 77.778 1.00 14.35 214 SER A O 1
ATOM 1593 N N . THR A 1 218 ? 2.639 28.517 76.016 1.00 13.81 215 THR A N 1
ATOM 1594 C CA . THR A 1 218 ? 3.620 28.064 75.050 1.00 13.64 215 THR A CA 1
ATOM 1595 C C . THR A 1 218 ? 4.783 29.060 74.925 1.00 13.16 215 THR A C 1
ATOM 1596 O O . THR A 1 218 ? 5.942 28.663 74.868 1.00 12.78 215 THR A O 1
ATOM 1600 N N . VAL A 1 219 ? 4.476 30.362 74.965 1.00 12.96 216 VAL A N 1
ATOM 1601 C CA . VAL A 1 219 ? 5.517 31.398 74.985 1.00 12.95 216 VAL A CA 1
ATOM 1602 C C . VAL A 1 219 ? 6.410 31.276 76.211 1.00 13.00 216 VAL A C 1
ATOM 1603 O O . VAL A 1 219 ? 7.637 31.366 76.098 1.00 13.18 216 VAL A O 1
ATOM 1607 N N . LEU A 1 220 ? 5.816 31.053 77.377 1.00 13.05 217 LEU A N 1
ATOM 1608 C CA . LEU A 1 220 ? 6.606 31.000 78.602 1.00 13.28 217 LEU A CA 1
ATOM 1609 C C . LEU A 1 220 ? 7.647 29.876 78.506 1.00 13.35 217 LEU A C 1
ATOM 1610 O O . LEU A 1 220 ? 8.833 30.084 78.784 1.00 13.18 217 LEU A O 1
ATOM 1615 N N . ASP A 1 221 ? 7.202 28.696 78.105 1.00 13.93 218 ASP A N 1
ATOM 1616 C CA . ASP A 1 221 ? 8.113 27.541 78.032 1.00 14.73 218 ASP A CA 1
ATOM 1617 C C . ASP A 1 221 ? 9.117 27.640 76.892 1.00 15.20 218 ASP A C 1
ATOM 1618 O O . ASP A 1 221 ? 10.233 27.125 77.012 1.00 15.52 218 ASP A O 1
ATOM 1623 N N . ALA A 1 222 ? 8.738 28.286 75.789 1.00 15.11 219 ALA A N 1
AT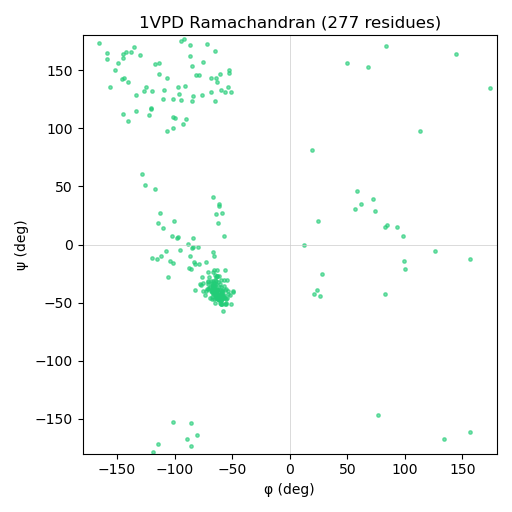OM 1624 C CA . ALA A 1 222 ? 9.657 28.468 74.663 1.00 14.82 219 ALA A CA 1
ATOM 1625 C C . ALA A 1 222 ? 10.708 29.543 74.919 1.00 14.78 219 ALA A C 1
ATOM 1626 O O . ALA A 1 222 ? 11.871 29.365 74.550 1.00 15.17 219 ALA A O 1
ATOM 1628 N N . LYS A 1 223 ? 10.302 30.644 75.553 1.00 13.38 220 LYS A N 1
ATOM 1629 C CA . LYS A 1 223 ? 11.109 31.859 75.604 1.00 13.28 220 LYS A CA 1
ATOM 1630 C C . LYS A 1 223 ? 11.785 32.139 76.937 1.00 13.12 220 LYS A C 1
ATOM 1631 O O . LYS A 1 223 ? 12.857 32.749 76.937 1.00 14.42 220 LYS A O 1
ATOM 1637 N N . ALA A 1 224 ? 11.232 31.688 78.061 1.00 13.73 221 ALA A N 1
ATOM 1638 C CA . ALA A 1 224 ? 11.894 31.968 79.346 1.00 14.17 221 ALA A CA 1
ATOM 1639 C C . ALA A 1 224 ? 13.299 31.361 79.393 1.00 14.93 221 ALA A C 1
ATOM 1640 O O . ALA A 1 224 ? 14.245 32.037 79.807 1.00 14.30 221 ALA A O 1
ATOM 1642 N N . PRO A 1 225 ? 13.451 30.108 78.968 1.00 15.71 222 PRO A N 1
ATOM 1643 C CA . PRO A 1 225 ? 14.796 29.511 78.920 1.00 16.27 222 PRO A CA 1
ATOM 1644 C C . PRO A 1 225 ? 15.757 30.291 78.022 1.00 16.19 222 PRO A C 1
ATOM 1645 O O . PRO A 1 225 ? 16.925 30.472 78.411 1.00 16.58 222 PRO A O 1
ATOM 1657 N N . VAL A 1 227 ? 15.696 33.571 77.218 1.00 15.07 224 VAL A N 1
ATOM 1658 C CA . VAL A 1 227 ? 16.078 34.791 77.913 1.00 14.89 224 VAL A CA 1
ATOM 1659 C C . VAL A 1 227 ? 17.125 34.496 78.989 1.00 14.82 224 VAL A C 1
ATOM 1660 O O . VAL A 1 227 ? 18.148 35.167 79.060 1.00 14.48 224 VAL A O 1
ATOM 1672 N N . ASP A 1 229 ? 19.145 32.061 79.423 1.00 16.62 226 ASP A N 1
ATOM 1673 C CA . ASP A 1 229 ? 20.408 31.564 78.844 1.00 17.71 226 ASP A CA 1
ATOM 1674 C C . ASP A 1 229 ? 21.097 32.565 77.916 1.00 17.48 226 ASP A C 1
ATOM 1675 O O . ASP A 1 229 ? 22.193 32.284 77.370 1.00 17.63 226 ASP A O 1
ATOM 1680 N N . ARG A 1 230 ? 20.482 33.736 77.739 1.00 16.70 227 ARG A N 1
ATOM 1681 C CA . ARG A 1 230 ? 20.997 34.814 76.899 1.00 16.49 227 ARG A CA 1
ATOM 1682 C C . ARG A 1 230 ? 21.098 34.360 75.439 1.00 16.73 227 ARG A C 1
ATOM 1683 O O . ARG A 1 230 ? 22.014 34.758 74.711 1.00 18.14 227 ARG A O 1
ATOM 1691 N N . ASN A 1 231 ? 20.159 33.522 75.030 1.00 16.56 228 ASN A N 1
ATOM 1692 C CA . ASN A 1 231 ? 20.072 33.059 73.652 1.00 17.21 228 ASN A CA 1
ATOM 1693 C C . ASN A 1 231 ? 18.976 33.825 72.922 1.00 16.77 228 ASN A C 1
ATOM 1694 O O . ASN A 1 231 ? 17.802 33.509 73.081 1.00 17.50 228 ASN A O 1
ATOM 1699 N N . PHE A 1 232 ? 19.372 34.823 72.134 1.00 16.39 229 PHE A N 1
ATOM 1700 C CA . PHE A 1 232 ? 18.412 35.639 71.372 1.00 15.68 229 PHE A CA 1
ATOM 1701 C C . PHE A 1 232 ? 18.541 35.416 69.868 1.00 15.92 229 PHE A C 1
ATOM 1702 O O . PHE A 1 232 ? 18.217 36.294 69.058 1.00 16.31 229 PHE A O 1
ATOM 1710 N N . LYS A 1 233 ? 19.006 34.236 69.487 1.00 16.32 230 LYS A N 1
ATOM 1711 C CA . LYS A 1 233 ? 19.132 33.877 68.080 1.00 17.46 230 LYS A CA 1
ATOM 1712 C C . LYS A 1 233 ? 17.774 33.535 67.459 1.00 16.28 230 LYS A C 1
ATOM 1713 O O . LYS A 1 233 ? 17.039 32.713 67.987 1.00 15.33 230 LYS A O 1
ATOM 1719 N N . PRO A 1 234 ? 17.430 34.141 66.330 1.00 16.63 231 PRO A N 1
ATOM 1720 C CA . PRO A 1 234 ? 16.171 33.766 65.666 1.00 16.93 231 PRO A CA 1
ATOM 1721 C C . PRO A 1 234 ? 16.195 32.309 65.198 1.00 16.76 231 PRO A C 1
ATOM 1722 O O . PRO A 1 234 ? 17.245 31.826 64.772 1.00 17.81 231 PRO A O 1
ATOM 1726 N N . GLY A 1 235 ? 15.081 31.604 65.285 1.00 16.31 232 GLY A N 1
ATOM 1727 C CA . GLY A 1 235 ? 13.844 32.094 65.878 1.00 16.16 232 GLY A CA 1
ATOM 1728 C C . GLY A 1 235 ? 13.115 33.055 64.951 1.00 15.79 232 GLY A C 1
ATOM 1729 O O . GLY A 1 235 ? 13.202 32.953 63.718 1.00 16.48 232 GLY A O 1
ATOM 1730 N N . PHE A 1 236 ? 12.439 34.026 65.546 1.00 14.37 233 PHE A N 1
ATOM 1731 C CA . PHE A 1 236 ? 11.614 34.995 64.822 1.00 13.82 233 PHE A CA 1
ATOM 1732 C C . PHE A 1 236 ? 12.098 36.410 65.111 1.00 13.37 233 PHE A C 1
ATOM 1733 O O . PHE A 1 236 ? 11.959 36.910 66.226 1.00 13.21 233 PHE A O 1
ATOM 1741 N N . ARG A 1 237 ? 12.658 37.066 64.107 1.00 13.41 234 ARG A N 1
ATOM 1742 C CA . ARG A 1 237 ? 13.270 38.386 64.288 1.00 13.97 234 ARG A CA 1
ATOM 1743 C C . ARG A 1 237 ? 12.263 39.443 64.723 1.00 13.28 234 ARG A C 1
ATOM 1744 O O . ARG A 1 237 ? 11.138 39.510 64.207 1.00 13.06 234 ARG A O 1
ATOM 1752 N N . ILE A 1 238 ? 12.700 40.299 65.639 1.00 12.69 235 ILE A N 1
ATOM 1753 C CA . ILE A 1 238 ? 11.928 41.478 66.036 1.00 12.76 235 ILE A CA 1
ATOM 1754 C C . ILE A 1 238 ? 11.448 42.290 64.813 1.00 12.75 235 ILE A C 1
ATOM 1755 O O . ILE A 1 238 ? 10.290 42.718 64.778 1.00 12.38 235 ILE A O 1
ATOM 1764 N N . ASP A 1 239 ? 12.291 42.448 63.790 1.00 12.70 236 ASP A N 1
ATOM 1765 C CA . ASP A 1 239 ? 11.892 43.208 62.619 1.00 13.38 236 ASP A CA 1
ATOM 1766 C C . ASP A 1 239 ? 10.662 42.632 61.903 1.00 13.20 236 ASP A C 1
ATOM 1767 O O . ASP A 1 239 ? 9.846 43.401 61.372 1.00 13.45 236 ASP A O 1
ATOM 1772 N N . LEU A 1 240 ? 10.546 41.306 61.869 1.00 12.41 237 LEU A N 1
ATOM 1773 C CA . LEU A 1 240 ? 9.361 40.657 61.318 1.00 12.87 237 LEU A CA 1
ATOM 1774 C C . LEU A 1 240 ? 8.132 40.833 62.212 1.00 12.14 237 LEU A C 1
ATOM 1775 O O . LEU A 1 240 ? 7.037 41.056 61.708 1.00 10.90 237 LEU A O 1
ATOM 1780 N N . HIS A 1 241 ? 8.316 40.773 63.527 1.00 11.39 238 HIS A N 1
ATOM 1781 C CA . HIS A 1 241 ? 7.194 40.972 64.427 1.00 11.31 238 HIS A CA 1
ATOM 1782 C C . HIS A 1 241 ? 6.695 42.419 64.350 1.00 11.43 238 HIS A C 1
ATOM 1783 O O . HIS A 1 241 ? 5.490 42.640 64.434 1.00 11.02 238 HIS A O 1
ATOM 1790 N N . ILE A 1 242 ? 7.595 43.378 64.124 1.00 11.52 239 ILE A N 1
ATOM 1791 C CA . ILE A 1 242 ? 7.211 44.764 63.891 1.00 11.43 239 ILE A CA 1
ATOM 1792 C C . ILE A 1 242 ? 6.263 44.867 62.694 1.00 11.94 239 ILE A C 1
ATOM 1793 O O . ILE A 1 242 ? 5.240 45.547 62.763 1.00 11.95 239 ILE A O 1
ATOM 1798 N N . LYS A 1 243 ? 6.605 44.195 61.602 1.00 12.16 240 LYS A N 1
ATOM 1799 C CA . LYS A 1 243 ? 5.752 44.176 60.404 1.00 12.32 240 LYS A CA 1
ATOM 1800 C C . LYS A 1 243 ? 4.371 43.596 60.718 1.00 11.84 240 LYS A C 1
ATOM 1801 O O . LYS A 1 243 ? 3.352 44.163 60.294 1.00 11.87 240 LYS A O 1
ATOM 1807 N N . ASP A 1 244 ? 4.336 42.509 61.488 1.00 11.21 241 ASP A N 1
ATOM 1808 C CA . ASP A 1 244 ? 3.053 41.913 61.871 1.00 11.04 241 ASP A CA 1
ATOM 1809 C C . ASP A 1 244 ? 2.243 42.873 62.749 1.00 11.13 241 ASP A C 1
ATOM 1810 O O . ASP A 1 244 ? 1.039 43.005 62.556 1.00 11.41 241 ASP A O 1
ATOM 1815 N N . LEU A 1 245 ? 2.872 43.520 63.728 1.00 10.84 242 LEU A N 1
ATOM 1816 C CA . LEU A 1 245 ? 2.128 44.467 64.555 1.00 11.27 242 LEU A CA 1
ATOM 1817 C C . LEU A 1 245 ? 1.664 45.690 63.762 1.00 10.80 242 LEU A C 1
ATOM 1818 O O . LEU A 1 245 ? 0.575 46.210 64.028 1.00 10.49 242 LEU A O 1
ATOM 1823 N N . ALA A 1 246 ? 2.477 46.162 62.816 1.00 10.85 243 ALA A N 1
ATOM 1824 C CA . ALA A 1 246 ? 2.051 47.233 61.921 1.00 11.23 243 ALA A CA 1
ATOM 1825 C C . ALA A 1 246 ? 0.789 46.833 61.172 1.00 11.49 243 ALA A C 1
ATOM 1826 O O . ALA A 1 246 ? -0.152 47.616 61.075 1.00 11.51 243 ALA A O 1
ATOM 1828 N N . ASN A 1 247 ? 0.759 45.606 60.657 1.00 11.15 244 ASN A N 1
ATOM 1829 C CA . ASN A 1 247 ? -0.430 45.107 59.984 1.00 11.22 244 ASN A CA 1
ATOM 1830 C C . ASN A 1 247 ? -1.633 45.005 60.930 1.00 11.17 244 ASN A C 1
ATOM 1831 O O . ASN A 1 247 ? -2.753 45.372 60.550 1.00 11.78 244 ASN A O 1
ATOM 1836 N N . ALA A 1 248 ? -1.393 44.554 62.165 1.00 11.47 245 ALA A N 1
ATOM 1837 C CA . ALA A 1 248 ? -2.475 44.439 63.145 1.00 10.56 245 ALA A CA 1
ATOM 1838 C C . ALA A 1 248 ? -3.066 45.803 63.470 1.00 10.46 245 ALA A C 1
ATOM 1839 O O . ALA A 1 248 ? -4.288 45.980 63.516 1.00 10.03 245 ALA A O 1
ATOM 1841 N N . LEU A 1 249 ? -2.195 46.781 63.670 1.00 10.06 246 LEU A N 1
ATOM 1842 C CA . LEU A 1 249 ? -2.632 48.140 63.978 1.00 10.34 246 LEU A CA 1
ATOM 1843 C C . LEU A 1 249 ? -3.362 48.762 62.800 1.00 11.01 246 LEU A C 1
ATOM 1844 O O . LEU A 1 249 ? -4.393 49.411 62.986 1.00 11.70 246 LEU A O 1
ATOM 1849 N N . ASP A 1 250 ? -2.863 48.540 61.586 1.00 11.12 247 ASP A N 1
ATOM 1850 C CA . ASP A 1 250 ? -3.527 49.038 60.383 1.00 11.62 247 ASP A CA 1
ATOM 1851 C C . ASP A 1 250 ? -4.936 48.445 60.273 1.00 11.82 247 ASP A C 1
ATOM 1852 O O . ASP A 1 250 ? -5.899 49.163 60.003 1.00 11.83 247 ASP A O 1
ATOM 1857 N N . THR A 1 251 ? -5.049 47.142 60.505 1.00 11.01 248 THR A N 1
ATOM 1858 C CA . THR A 1 251 ? -6.366 46.501 60.432 1.00 12.07 248 THR A CA 1
ATOM 1859 C C . THR A 1 251 ? -7.297 47.049 61.506 1.00 12.42 248 THR A C 1
ATOM 1860 O O . THR A 1 251 ? -8.453 47.368 61.230 1.00 13.71 248 THR A O 1
ATOM 1864 N N . SER A 1 252 ? -6.786 47.190 62.721 1.00 12.26 249 SER A N 1
ATOM 1865 C CA . SER A 1 252 ? -7.569 47.748 63.830 1.00 11.97 249 SER A CA 1
ATOM 1866 C C . SER A 1 252 ? -8.066 49.158 63.513 1.00 11.42 249 SER A C 1
ATOM 1867 O O . SER A 1 252 ? -9.224 49.496 63.770 1.00 12.05 249 SER A O 1
ATOM 1870 N N . HIS A 1 253 ? -7.200 49.984 62.934 1.00 11.00 250 HIS A N 1
ATOM 1871 C CA . HIS A 1 253 ? -7.570 51.351 62.546 1.00 12.14 250 HIS A CA 1
ATOM 1872 C C . HIS A 1 253 ? -8.523 51.407 61.357 1.00 13.16 250 HIS A C 1
ATOM 1873 O O . HIS A 1 253 ? -9.264 52.376 61.214 1.00 14.30 250 HIS A O 1
ATOM 1880 N N . GLY A 1 254 ? -8.539 50.364 60.535 1.00 13.89 251 GLY A N 1
ATOM 1881 C CA . GLY A 1 254 ? -9.476 50.282 59.428 1.00 14.66 251 GLY A CA 1
ATOM 1882 C C . GLY A 1 254 ? -10.878 49.868 59.885 1.00 15.12 251 GLY A C 1
ATOM 1883 O O . GLY A 1 254 ? -11.852 50.334 59.319 1.00 16.57 251 GLY A O 1
ATOM 1884 N N . VAL A 1 255 ? -10.981 49.019 60.910 1.00 14.51 252 VAL A N 1
ATOM 1885 C CA . VAL A 1 255 ? -12.275 48.490 61.347 1.00 14.67 252 VAL A CA 1
ATOM 1886 C C . VAL A 1 255 ? -12.767 49.068 62.669 1.00 14.32 252 VAL A C 1
ATOM 1887 O O . VAL A 1 255 ? -13.907 48.812 63.075 1.00 15.36 252 VAL A O 1
ATOM 1891 N N . GLY A 1 256 ? -11.934 49.878 63.317 1.00 13.55 253 GLY A N 1
ATOM 1892 C CA . GLY A 1 256 ? -12.275 50.481 64.580 1.00 12.83 253 GLY A CA 1
ATOM 1893 C C . GLY A 1 256 ? -12.278 49.539 65.754 1.00 12.86 253 GLY A C 1
ATOM 1894 O O . GLY A 1 256 ? -13.168 49.590 66.605 1.00 13.78 253 GLY A O 1
ATOM 1895 N N . ALA A 1 257 ? -11.318 48.628 65.779 1.00 11.85 254 ALA A N 1
ATOM 1896 C CA . ALA A 1 257 ? -11.103 47.804 66.955 1.00 11.78 254 ALA A CA 1
ATOM 1897 C C . ALA A 1 257 ? -10.291 48.620 67.996 1.00 11.46 254 ALA A C 1
ATOM 1898 O O . ALA A 1 257 ? -10.259 49.858 67.939 1.00 11.54 254 ALA A O 1
ATOM 1900 N N . GLN A 1 258 ? -9.723 47.949 68.981 1.00 11.40 255 GLN A N 1
ATOM 1901 C CA . GLN A 1 258 ? -9.136 48.608 70.147 1.00 11.31 255 GLN A CA 1
ATOM 1902 C C . GLN A 1 258 ? -7.845 47.869 70.523 1.00 11.23 255 GLN A C 1
ATOM 1903 O O . GLN A 1 258 ? -7.879 46.755 71.051 1.00 11.57 255 GLN A O 1
ATOM 1909 N N . LEU A 1 259 ? -6.702 48.489 70.225 1.00 10.68 256 LEU A N 1
ATOM 1910 C CA . LEU A 1 259 ? -5.409 47.804 70.294 1.00 10.42 256 LEU A CA 1
ATOM 1911 C C . LEU A 1 259 ? -4.378 48.542 71.176 1.00 10.39 256 LEU A C 1
ATOM 1912 O O . LEU A 1 259 ? -3.226 48.733 70.770 1.00 10.51 256 LEU A O 1
ATOM 1917 N N . PRO A 1 260 ? -4.748 48.893 72.408 1.00 10.33 257 PRO A N 1
ATOM 1918 C CA . PRO A 1 260 ? -3.820 49.644 73.271 1.00 10.62 257 PRO A CA 1
ATOM 1919 C C . PRO A 1 260 ? -2.539 48.905 73.641 1.00 10.78 257 PRO A C 1
ATOM 1920 O O . PRO A 1 260 ? -1.443 49.520 73.637 1.00 10.89 257 PRO A O 1
ATOM 1924 N N . LEU A 1 261 ? -2.640 47.626 73.985 1.00 10.71 258 LEU A N 1
ATOM 1925 C CA . LEU A 1 261 ? -1.438 46.916 74.454 1.00 10.88 258 LEU A CA 1
ATOM 1926 C C . LEU A 1 261 ? -0.480 46.651 73.289 1.00 10.39 258 LEU A C 1
ATOM 1927 O O . LEU A 1 261 ? 0.728 46.817 73.425 1.00 10.35 258 LEU A O 1
ATOM 1932 N N . THR A 1 262 ? -1.032 46.298 72.136 1.00 10.61 259 THR A N 1
ATOM 1933 C CA . THR A 1 262 ? -0.262 46.131 70.910 1.00 10.18 259 THR A CA 1
ATOM 1934 C C . THR A 1 262 ? 0.418 47.444 70.531 1.00 10.19 259 THR A C 1
ATOM 1935 O O . THR A 1 262 ? 1.603 47.465 70.174 1.00 10.67 259 THR A O 1
ATOM 1939 N N . ALA A 1 263 ? -0.314 48.548 70.618 1.00 9.94 260 ALA A N 1
ATOM 1940 C CA . ALA A 1 263 ? 0.273 49.858 70.318 1.00 10.06 260 ALA A CA 1
ATOM 1941 C C . ALA A 1 263 ? 1.465 50.136 71.235 1.00 10.26 260 ALA A C 1
ATOM 1942 O O . ALA A 1 263 ? 2.513 50.622 70.777 1.00 10.50 260 ALA A O 1
ATOM 1944 N N . ALA A 1 264 ? 1.337 49.798 72.515 1.00 10.46 261 ALA A N 1
ATOM 1945 C CA . ALA A 1 264 ? 2.447 49.970 73.462 1.00 10.54 261 ALA A CA 1
ATOM 1946 C C . ALA A 1 264 ? 3.624 49.071 73.133 1.00 10.37 261 ALA A C 1
ATOM 1947 O O . ALA A 1 264 ? 4.776 49.541 73.110 1.00 10.22 261 ALA A O 1
ATOM 1949 N N . VAL A 1 265 ? 3.371 47.795 72.873 1.00 10.29 262 VAL A N 1
ATOM 1950 C CA . VAL A 1 265 ? 4.485 46.875 72.581 1.00 10.83 262 VAL A CA 1
ATOM 1951 C C . VAL A 1 265 ? 5.170 47.222 71.251 1.00 10.73 262 VAL A C 1
ATOM 1952 O O . VAL A 1 265 ? 6.389 47.088 71.128 1.00 10.53 262 VAL A O 1
ATOM 1964 N N . GLU A 1 267 ? 5.787 50.265 70.263 1.00 10.13 264 GLU A N 1
ATOM 1965 C CA . GLU A 1 267 ? 6.762 51.299 70.584 1.00 10.49 264 GLU A CA 1
ATOM 1966 C C . GLU A 1 267 ? 7.979 50.692 71.273 1.00 10.67 264 GLU A C 1
ATOM 1967 O O . GLU A 1 267 ? 9.100 51.169 71.055 1.00 11.04 264 GLU A O 1
ATOM 1989 N N . GLN A 1 270 ? 10.018 49.356 68.517 1.00 10.52 267 GLN A N 1
ATOM 1990 C CA . GLN A 1 270 ? 10.742 50.461 67.850 1.00 10.80 267 GLN A CA 1
ATOM 1991 C C . GLN A 1 270 ? 12.025 50.819 68.618 1.00 11.17 267 GLN A C 1
ATOM 1992 O O . GLN A 1 270 ? 13.091 51.030 68.015 1.00 11.42 267 GLN A O 1
ATOM 1998 N N . ALA A 1 271 ? 11.935 50.869 69.945 1.00 11.12 268 ALA A N 1
ATOM 1999 C CA . ALA A 1 271 ? 13.108 51.130 70.761 1.00 11.36 268 ALA A CA 1
ATOM 2000 C C . ALA A 1 271 ? 14.168 50.035 70.577 1.00 11.93 268 ALA A C 1
ATOM 2001 O O . ALA A 1 271 ? 15.368 50.349 70.453 1.00 11.47 268 ALA A O 1
ATOM 2003 N N . LEU A 1 272 ? 13.733 48.773 70.560 1.00 11.72 269 LEU A N 1
ATOM 2004 C CA . LEU A 1 272 ? 14.653 47.645 70.370 1.00 12.38 269 LEU A CA 1
ATOM 2005 C C . LEU A 1 272 ? 15.353 47.713 69.018 1.00 12.77 269 LEU A C 1
ATOM 2006 O O . LEU A 1 272 ? 16.580 47.506 68.932 1.00 13.56 269 LEU A O 1
ATOM 2011 N N . ARG A 1 273 ? 14.596 47.998 67.966 1.00 12.74 270 ARG A N 1
ATOM 2012 C CA . ARG A 1 273 ? 15.181 48.153 66.625 1.00 13.25 270 ARG A CA 1
ATOM 2013 C C . ARG A 1 273 ? 16.229 49.273 66.606 1.00 13.55 270 ARG A C 1
ATOM 2014 O O . ARG A 1 273 ? 17.340 49.100 66.069 1.00 14.30 270 ARG A O 1
ATOM 2022 N N . ALA A 1 274 ? 15.893 50.394 67.233 1.00 13.10 271 ALA A N 1
ATOM 2023 C CA . ALA A 1 274 ? 16.800 51.542 67.290 1.00 13.95 271 ALA A CA 1
ATOM 2024 C C . ALA A 1 274 ? 18.072 51.224 68.086 1.00 14.22 271 ALA A C 1
ATOM 2025 O O . ALA A 1 274 ? 19.105 51.850 67.849 1.00 15.14 271 ALA A O 1
ATOM 2027 N N . ASP A 1 275 ? 17.990 50.271 69.012 1.00 14.63 272 ASP A N 1
ATOM 2028 C CA . ASP A 1 275 ? 19.116 49.864 69.852 1.00 16.14 272 ASP A CA 1
ATOM 2029 C C . ASP A 1 275 ? 19.789 48.578 69.362 1.00 16.39 272 ASP A C 1
ATOM 2030 O O . ASP A 1 275 ? 20.490 47.909 70.120 1.00 17.66 272 ASP A O 1
ATOM 2035 N N . GLY A 1 276 ? 19.584 48.242 68.097 1.00 15.98 273 GLY A N 1
ATOM 2036 C CA . GLY A 1 276 ? 20.298 47.147 67.452 1.00 16.55 273 GLY A CA 1
ATOM 2037 C C . GLY A 1 276 ? 19.778 45.736 67.620 1.00 16.35 273 GLY A C 1
ATOM 2038 O O . GLY A 1 276 ? 20.516 44.785 67.293 1.00 17.63 273 GLY A O 1
ATOM 2039 N N . HIS A 1 277 ? 18.523 45.579 68.060 1.00 15.32 274 HIS A N 1
ATOM 2040 C CA . HIS A 1 277 ? 17.929 44.273 68.345 1.00 15.66 274 HIS A CA 1
ATOM 2041 C C . HIS A 1 277 ? 16.967 43.745 67.258 1.00 14.79 274 HIS A C 1
ATOM 2042 O O . HIS A 1 277 ? 16.332 42.708 67.448 1.00 15.24 274 HIS A O 1
ATOM 2049 N N . GLY A 1 278 ? 16.872 44.428 66.126 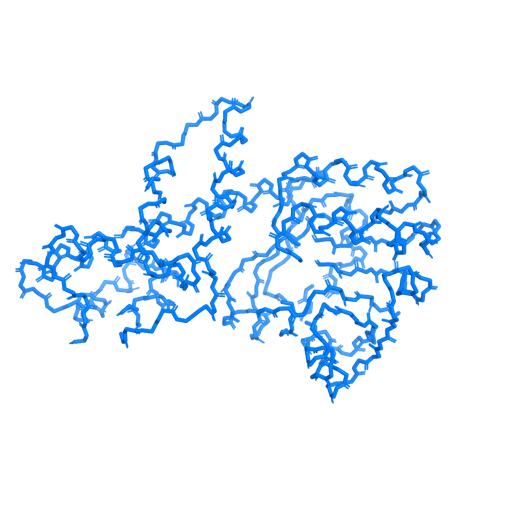1.00 14.44 275 GLY A N 1
ATOM 2050 C CA . GLY A 1 278 ? 15.938 44.053 65.073 1.00 14.30 275 GLY A CA 1
ATOM 2051 C C . GLY A 1 278 ? 16.133 42.662 64.511 1.00 14.85 275 GLY A C 1
ATOM 2052 O O . GLY A 1 278 ? 15.181 42.010 64.077 1.00 14.87 275 GLY A O 1
ATOM 2053 N N . ASN A 1 279 ? 17.376 42.184 64.521 1.00 14.71 276 ASN A N 1
ATOM 2054 C CA . ASN A 1 279 ? 17.678 40.849 64.026 1.00 15.89 276 ASN A CA 1
ATOM 2055 C C . ASN A 1 279 ? 17.757 39.792 65.118 1.00 15.05 276 ASN A C 1
ATOM 2056 O O . ASN A 1 279 ? 18.118 38.632 64.843 1.00 16.16 276 ASN A O 1
ATOM 2061 N N . ASP A 1 280 ? 17.415 40.172 66.351 1.00 14.13 277 ASP A N 1
ATOM 2062 C CA . ASP A 1 280 ? 17.311 39.218 67.447 1.00 13.88 277 ASP A CA 1
ATOM 2063 C C . ASP A 1 280 ? 15.943 38.550 67.465 1.00 13.42 277 ASP A C 1
ATOM 2064 O O . ASP A 1 280 ? 14.964 39.125 66.997 1.00 13.25 277 ASP A O 1
ATOM 2069 N N . ASP A 1 281 ? 15.879 37.336 68.005 1.00 13.13 278 ASP A N 1
ATOM 2070 C CA . ASP A 1 281 ? 14.614 36.673 68.298 1.00 12.58 278 ASP A CA 1
ATOM 2071 C C . ASP A 1 281 ? 13.733 37.582 69.134 1.00 12.47 278 ASP A C 1
ATOM 2072 O O . ASP A 1 281 ? 14.229 38.372 69.919 1.00 12.85 278 ASP A O 1
ATOM 2077 N N . HIS A 1 282 ? 12.418 37.450 68.983 1.00 12.40 279 HIS A N 1
ATOM 2078 C CA . HIS A 1 282 ? 11.508 38.309 69.739 1.00 12.30 279 HIS A CA 1
ATOM 2079 C C . HIS A 1 282 ? 11.484 38.127 71.268 1.00 12.72 279 HIS A C 1
ATOM 2080 O O . HIS A 1 282 ? 10.963 38.998 71.967 1.00 13.63 279 HIS A O 1
ATOM 2087 N N . SER A 1 283 ? 12.130 37.079 71.767 1.00 13.53 280 SER A N 1
ATOM 2088 C CA . SER A 1 283 ? 12.464 36.965 73.190 1.00 13.35 280 SER A CA 1
ATOM 2089 C C . SER A 1 283 ? 13.285 38.171 73.669 1.00 13.21 280 SER A C 1
ATOM 2090 O O . SER A 1 283 ? 13.293 38.479 74.862 1.00 12.79 280 SER A O 1
ATOM 2093 N N . ALA A 1 284 ? 13.956 38.871 72.750 1.00 13.40 281 ALA A N 1
ATOM 2094 C CA . ALA A 1 284 ? 14.711 40.082 73.090 1.00 13.26 281 ALA A CA 1
ATOM 2095 C C . ALA A 1 284 ? 13.827 41.250 73.550 1.00 12.79 281 ALA A C 1
ATOM 2096 O O . ALA A 1 284 ? 14.322 42.271 74.014 1.00 12.29 281 ALA A O 1
ATOM 2098 N N . LEU A 1 285 ? 12.509 41.099 73.477 1.00 13.06 282 LEU A N 1
ATOM 2099 C CA . LEU A 1 285 ? 11.653 42.041 74.185 1.00 13.21 282 LEU A CA 1
ATOM 2100 C C . LEU A 1 285 ? 12.032 42.102 75.649 1.00 12.33 282 LEU A C 1
ATOM 2101 O O . LEU A 1 285 ? 11.895 43.140 76.288 1.00 12.72 282 LEU A O 1
ATOM 2106 N N . ALA A 1 286 ? 12.532 41.000 76.210 1.00 12.03 283 ALA A N 1
ATOM 2107 C CA . ALA A 1 286 ? 13.019 41.013 77.595 1.00 12.10 283 ALA A CA 1
ATOM 2108 C C . ALA A 1 286 ? 14.109 42.053 77.824 1.00 12.39 283 ALA A C 1
ATOM 2109 O O . ALA A 1 286 ? 14.149 42.681 78.890 1.00 11.24 283 ALA A O 1
ATOM 2111 N N . CYS A 1 287 ? 14.962 42.254 76.823 1.00 12.61 284 CYS A N 1
ATOM 2112 C CA . CYS A 1 287 ? 16.070 43.198 76.932 1.00 12.84 284 CYS A CA 1
ATOM 2113 C C . CYS A 1 287 ? 15.589 44.646 77.084 1.00 12.75 284 CYS A C 1
ATOM 2114 O O . CYS A 1 287 ? 16.254 45.456 77.725 1.00 13.02 284 CYS A O 1
ATOM 2117 N N . TYR A 1 288 ? 14.423 44.973 76.506 1.00 11.91 285 TYR A N 1
ATOM 2118 C CA . TYR A 1 288 ? 13.820 46.281 76.710 1.00 11.75 285 TYR A CA 1
ATOM 2119 C C . TYR A 1 288 ? 13.560 46.520 78.194 1.00 11.15 285 TYR A C 1
ATOM 2120 O O . TYR A 1 288 ? 13.934 47.552 78.758 1.00 11.55 285 TYR A O 1
ATOM 2129 N N . TYR A 1 289 ? 12.903 45.562 78.822 1.00 10.68 286 TYR A N 1
ATOM 2130 C CA . TYR A 1 289 ? 12.619 45.648 80.243 1.00 11.12 286 TYR A CA 1
ATOM 2131 C C . TYR A 1 289 ? 13.896 45.634 81.091 1.00 11.53 286 TYR A C 1
ATOM 2132 O O . TYR A 1 289 ? 13.994 46.363 82.078 1.00 12.18 286 TYR A O 1
ATOM 2141 N N . GLU A 1 290 ? 14.867 44.795 80.719 1.00 11.38 287 GLU A N 1
ATOM 2142 C CA . GLU A 1 290 ? 16.132 44.737 81.454 1.00 11.96 287 GLU A CA 1
ATOM 2143 C C . GLU A 1 290 ? 16.831 46.086 81.465 1.00 12.43 287 GLU A C 1
ATOM 2144 O O . GLU A 1 290 ? 17.402 46.510 82.470 1.00 13.12 287 GLU A O 1
ATOM 2150 N N . LYS A 1 291 ? 16.794 46.770 80.327 1.00 13.07 288 LYS A N 1
ATOM 2151 C CA . LYS A 1 291 ? 17.480 48.036 80.190 1.00 14.21 288 LYS A CA 1
ATOM 2152 C C . LYS A 1 291 ? 16.780 49.133 80.982 1.00 13.99 288 LYS A C 1
ATOM 2153 O O . LYS A 1 291 ? 17.428 49.971 81.611 1.00 14.87 288 LYS A O 1
ATOM 2159 N N . LEU A 1 292 ? 15.448 49.123 81.003 1.00 13.27 289 LEU A N 1
ATOM 2160 C CA . LEU A 1 292 ? 14.734 50.150 81.759 1.00 12.63 289 LEU A CA 1
ATOM 2161 C C . LEU A 1 292 ? 14.730 49.891 83.286 1.00 12.29 289 LEU A C 1
ATOM 2162 O O . LEU A 1 292 ? 14.796 50.831 84.076 1.00 12.77 289 LEU A O 1
ATOM 2171 N N . ALA A 1 293 ? 14.676 48.634 83.685 1.00 12.17 290 ALA A N 1
ATOM 2172 C CA . ALA A 1 293 ? 14.666 48.247 85.107 1.00 12.84 290 ALA A CA 1
ATOM 2173 C C . ALA A 1 293 ? 16.074 48.101 85.694 1.00 13.74 290 ALA A C 1
ATOM 2174 O O . ALA A 1 293 ? 16.224 47.968 86.909 1.00 14.47 290 ALA A O 1
ATOM 2176 N N . LYS A 1 294 ? 17.086 48.125 84.838 1.00 14.91 291 LYS A N 1
ATOM 2177 C CA . LYS A 1 294 ? 18.488 47.956 85.271 1.00 15.76 291 LYS A CA 1
ATOM 2178 C C . LYS A 1 294 ? 18.753 46.637 85.993 1.00 16.20 291 LYS A C 1
ATOM 2179 O O . LYS A 1 294 ? 19.419 46.593 87.044 1.00 17.45 291 LYS A O 1
ATOM 2185 N N . VAL A 1 295 ? 18.240 45.554 85.429 1.00 16.08 292 VAL A N 1
ATOM 2186 C CA . VAL A 1 295 ? 18.535 44.206 85.910 1.00 17.19 292 VAL A CA 1
ATOM 2187 C C . VAL A 1 295 ? 18.417 43.223 84.750 1.00 17.27 292 VAL A C 1
ATOM 2188 O O . VAL A 1 295 ? 17.632 43.437 83.830 1.00 18.48 292 VAL A O 1
ATOM 2192 N N . GLU A 1 296 ? 19.181 42.144 84.786 1.00 16.06 293 GLU A N 1
ATOM 2193 C CA . GLU A 1 296 ? 19.073 41.116 83.776 1.00 16.58 293 GLU A CA 1
ATOM 2194 C C . GLU A 1 296 ? 18.392 39.875 84.334 1.00 16.03 293 GLU A C 1
ATOM 2195 O O . GLU A 1 296 ? 18.578 39.505 85.500 1.00 15.53 293 GLU A O 1
ATOM 2201 N N . VAL A 1 297 ? 17.593 39.241 83.484 1.00 16.13 294 VAL A N 1
ATOM 2202 C CA . VAL A 1 297 ? 16.870 38.031 83.803 1.00 16.61 294 VAL A CA 1
ATOM 2203 C C . VAL A 1 297 ? 17.748 36.852 83.375 1.00 17.48 294 VAL A C 1
ATOM 2204 O O . VAL A 1 297 ? 17.864 36.567 82.196 1.00 16.39 294 VAL A O 1
ATOM 2208 N N . THR A 1 298 ? 18.381 36.203 84.342 1.00 18.98 295 THR A N 1
ATOM 2209 C CA . THR A 1 298 ? 19.411 35.193 84.054 1.00 20.82 295 THR A CA 1
ATOM 2210 C C . THR A 1 298 ? 19.207 33.972 84.923 1.00 22.90 295 THR A C 1
ATOM 2211 O O . THR A 1 298 ? 18.411 33.993 85.865 1.00 23.47 295 THR A O 1
ATOM 2215 N N . ARG A 1 299 ? 19.930 32.897 84.640 1.00 24.81 296 ARG A N 1
ATOM 2216 C CA . ARG A 1 299 ? 19.838 31.741 85.525 1.00 27.46 296 ARG A CA 1
ATOM 2217 C C . ARG A 1 299 ? 20.330 32.114 86.920 1.00 29.21 296 ARG A C 1
ATOM 2218 O O . ARG A 1 299 ? 19.961 31.437 87.898 1.00 30.95 296 ARG A O 1
#

Secondary structure (DSSP, 8-state):
-EEEE--------HHHHHTT--EEEE-S-HHHHHHHHHTT-EE-SSHHHHHHH-SEEE---SHHHHHHHHHSTT-HHHHPPTT-EEE-----HHHHHHHHHHHHTTT---B---BSHHHHHHHT--B--BS-HHHHHHHS------B----BSTTHHHHHHHHHHHHHHHHHH--HHHHHHHHTT--HHHHHHHHTTSTT--HHHHHH---------SSBHHHHHHHHHHHHHHHHHHT---HHHHH---HHHHTT-TTSBGGGHHHHHHHHHT-----

Foldseek 3Di:
DEEEEACPLSVLCLLLVVVPDEYEYYYPDVVSVVVNVVSPYHYDDAQLVRQLPHLEYEYDQELVVCCCQDPNVSHNLNRHAANREYAYYQYQLVSQVVSQVVSVVRNYHWDKDWDDWSVCSNVQAIAITAADPVVCVVCVVSNSHVYYDYQYHRSRRNLVVLVVLLVLLLLLLCLLVLLVCVLVPHQSVVVLVVPCPDPNHDSSSVVQLVLLCAFADPAFQLSSVNSLVSSVVVCVVVVHDRVSSVVSPPVCVVVPRRRTHSNCSNVVSCVVSVHRRDD

Solvent-accessible surface 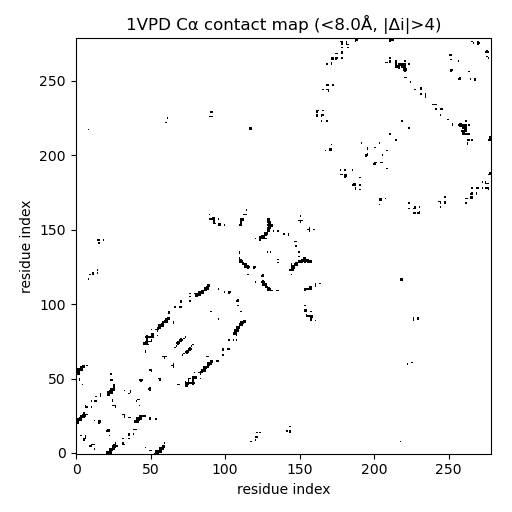area: 12829 Å² total